Protein AF-A0A8W8M0M3-F1 (afdb_monomer)

Structure (mmCIF, N/CA/C/O backbone):
data_AF-A0A8W8M0M3-F1
#
_entry.id   AF-A0A8W8M0M3-F1
#
loop_
_atom_site.group_PDB
_atom_site.id
_atom_site.type_symbol
_atom_site.label_atom_id
_atom_site.label_alt_id
_atom_site.label_comp_id
_atom_site.label_asym_id
_atom_site.label_entity_id
_atom_site.label_seq_id
_atom_site.pdbx_PDB_ins_code
_atom_site.Cartn_x
_atom_site.Cartn_y
_atom_site.Cartn_z
_atom_site.occupancy
_atom_site.B_iso_or_equiv
_atom_site.auth_seq_id
_atom_site.auth_comp_id
_atom_site.auth_asym_id
_atom_site.auth_atom_id
_atom_site.pdbx_PDB_model_num
ATOM 1 N N . MET A 1 1 ? 47.410 50.473 32.257 1.00 44.97 1 MET A N 1
ATOM 2 C CA . MET A 1 1 ? 46.243 50.368 33.161 1.00 44.97 1 MET A CA 1
ATOM 3 C C . MET A 1 1 ? 45.380 51.616 33.035 1.00 44.97 1 MET A C 1
ATOM 5 O O . MET A 1 1 ? 45.803 52.674 33.479 1.00 44.97 1 MET A O 1
ATOM 9 N N . LYS A 1 2 ? 44.201 51.504 32.415 1.00 29.38 2 LYS A N 1
ATOM 10 C CA . LYS A 1 2 ? 43.019 52.349 32.666 1.00 29.38 2 LYS A CA 1
ATOM 11 C C . LYS A 1 2 ? 41.802 51.729 31.950 1.00 29.38 2 LYS A C 1
ATOM 13 O O . LYS A 1 2 ? 41.971 51.298 30.811 1.00 29.38 2 LYS A O 1
ATOM 18 N N . PRO A 1 3 ? 40.629 51.624 32.601 1.00 41.81 3 PRO A N 1
ATOM 19 C CA . PRO A 1 3 ? 39.455 50.942 32.058 1.00 41.81 3 PRO A CA 1
ATOM 20 C C . PRO A 1 3 ? 38.334 51.897 31.594 1.00 41.81 3 PRO A C 1
ATOM 22 O O . PRO A 1 3 ? 38.357 53.090 31.886 1.00 41.81 3 PRO A O 1
ATOM 25 N N . ARG A 1 4 ? 37.305 51.268 30.996 1.00 35.00 4 ARG A N 1
ATOM 26 C CA . ARG A 1 4 ? 35.917 51.701 30.709 1.00 35.00 4 ARG A CA 1
ATOM 27 C C . ARG A 1 4 ? 35.672 52.667 29.545 1.00 35.00 4 ARG A C 1
ATOM 29 O O . ARG A 1 4 ? 35.970 53.850 29.627 1.00 35.00 4 ARG A O 1
ATOM 36 N N . THR A 1 5 ? 34.847 52.210 28.599 1.00 30.08 5 THR A N 1
ATOM 37 C CA . THR A 1 5 ? 33.483 52.757 28.445 1.00 30.08 5 THR A CA 1
ATOM 38 C C . THR A 1 5 ? 32.586 51.796 27.663 1.00 30.08 5 THR A C 1
ATOM 40 O O . THR A 1 5 ? 32.867 51.439 26.525 1.00 30.08 5 THR A O 1
ATOM 43 N N . THR A 1 6 ? 31.485 51.389 28.289 1.00 38.62 6 THR A N 1
ATOM 44 C CA . THR A 1 6 ? 30.328 50.771 27.637 1.00 38.62 6 THR A CA 1
ATOM 45 C C . THR A 1 6 ? 29.451 51.899 27.091 1.00 38.62 6 THR A C 1
ATOM 47 O O . THR A 1 6 ? 29.144 52.837 27.828 1.00 38.62 6 THR A O 1
ATOM 50 N N . ARG A 1 7 ? 29.004 51.810 25.836 1.00 31.06 7 ARG A N 1
ATOM 51 C CA . ARG A 1 7 ? 27.829 52.544 25.346 1.00 31.06 7 ARG A CA 1
ATOM 52 C C . ARG A 1 7 ? 26.893 51.559 24.659 1.00 31.06 7 ARG A C 1
ATOM 54 O O . ARG A 1 7 ? 27.251 50.952 23.658 1.00 31.06 7 ARG A O 1
ATOM 61 N N . ALA A 1 8 ? 25.709 51.412 25.237 1.00 37.78 8 ALA A N 1
ATOM 62 C CA . ALA A 1 8 ? 24.544 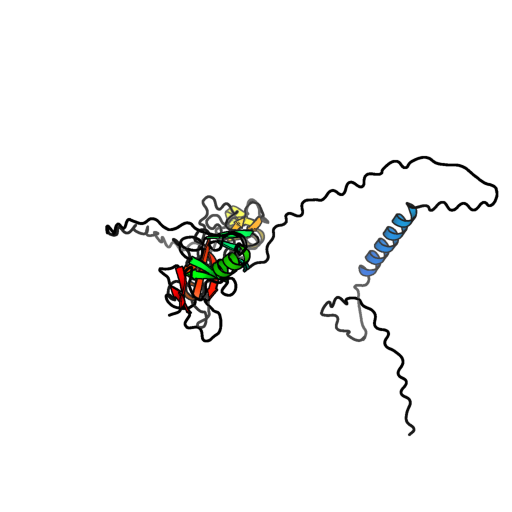50.828 24.597 1.00 37.78 8 ALA A CA 1
ATOM 63 C C . ALA A 1 8 ? 23.857 51.907 23.753 1.00 37.78 8 ALA A C 1
ATOM 65 O O . ALA A 1 8 ? 23.692 53.017 24.255 1.00 37.78 8 ALA A O 1
ATOM 66 N N . VAL A 1 9 ? 23.411 51.583 22.535 1.00 28.78 9 VAL A N 1
ATOM 67 C CA . VAL A 1 9 ? 22.316 52.304 21.866 1.00 28.78 9 VAL A CA 1
ATOM 68 C C . VAL A 1 9 ? 21.488 51.329 21.017 1.00 28.78 9 VAL A C 1
ATOM 70 O O . VAL A 1 9 ? 21.967 50.781 20.034 1.00 28.78 9 VAL A O 1
ATOM 73 N N . SER A 1 10 ? 20.241 51.167 21.463 1.00 26.53 10 SER A N 1
ATOM 74 C CA . SER A 1 10 ? 18.981 50.954 20.735 1.00 26.53 10 SER A CA 1
ATOM 75 C C . SER A 1 10 ? 18.860 49.849 19.673 1.00 26.53 10 SER A C 1
ATOM 77 O O . SER A 1 10 ? 19.257 49.997 18.520 1.00 26.53 10 SER A O 1
ATOM 79 N N . LEU A 1 11 ? 18.146 48.786 20.053 1.00 26.98 11 LEU A N 1
ATOM 80 C CA . LEU A 1 11 ? 17.435 47.887 19.144 1.00 26.98 11 LEU A CA 1
ATOM 81 C C . LEU A 1 11 ? 16.113 48.544 18.716 1.00 26.98 11 LEU A C 1
ATOM 83 O O . LEU A 1 11 ? 15.173 48.607 19.506 1.00 26.98 11 LEU A O 1
ATOM 87 N N . CYS A 1 12 ? 16.014 48.967 17.453 1.00 25.64 12 CYS A N 1
ATOM 88 C CA . CYS A 1 12 ? 14.721 49.104 16.785 1.00 25.64 12 CYS A CA 1
ATOM 89 C C . CYS A 1 12 ? 14.316 47.733 16.238 1.00 25.64 12 CYS A C 1
ATOM 91 O O . CYS A 1 12 ? 14.937 47.189 15.329 1.00 25.64 12 CYS A O 1
ATOM 93 N N . LYS A 1 13 ? 13.268 47.178 16.837 1.00 31.73 13 LYS A N 1
ATOM 94 C CA . LYS A 1 13 ? 12.552 45.981 16.407 1.00 31.73 13 LYS A CA 1
ATOM 95 C C . LYS A 1 13 ? 11.601 46.390 15.284 1.00 31.73 13 LYS A C 1
ATOM 97 O O . LYS A 1 13 ? 10.794 47.268 15.547 1.00 31.73 13 LYS A O 1
ATOM 102 N N . HIS A 1 14 ? 11.690 45.788 14.099 1.00 28.30 14 HIS A N 1
ATOM 103 C CA . HIS A 1 14 ? 10.584 45.631 13.143 1.00 28.30 14 HIS A CA 1
ATOM 104 C C . HIS A 1 14 ? 10.824 44.356 12.324 1.00 28.30 14 HIS A C 1
ATOM 106 O O . HIS A 1 14 ? 11.964 44.017 12.007 1.00 28.30 14 HIS A O 1
ATOM 112 N N . ASP A 1 15 ? 9.729 43.639 12.092 1.00 37.53 15 ASP A N 1
ATOM 113 C CA . ASP A 1 15 ? 9.600 42.342 11.437 1.00 37.53 15 ASP A CA 1
ATOM 114 C C . ASP A 1 15 ? 10.394 42.185 10.134 1.00 37.53 15 ASP A C 1
ATOM 116 O O . ASP A 1 15 ? 10.497 43.119 9.348 1.00 37.53 15 ASP A O 1
ATOM 120 N N . HIS A 1 16 ? 10.933 40.980 9.914 1.00 34.47 16 HIS A N 1
ATOM 121 C CA . HIS A 1 16 ? 10.697 40.128 8.736 1.00 34.47 16 HIS A CA 1
ATOM 122 C C . HIS A 1 16 ? 11.774 39.025 8.639 1.00 34.47 16 HIS A C 1
ATOM 124 O O . HIS A 1 16 ? 12.960 39.271 8.445 1.00 34.47 16 HIS A O 1
ATOM 130 N N . THR A 1 17 ? 11.306 37.790 8.811 1.00 33.19 17 THR A N 1
ATOM 131 C CA . THR A 1 17 ? 11.758 36.511 8.238 1.00 33.19 17 THR A CA 1
ATOM 132 C C . THR A 1 17 ? 13.167 36.452 7.617 1.00 33.19 17 THR A C 1
ATOM 134 O O . THR A 1 17 ? 13.378 36.846 6.473 1.00 33.19 17 THR A O 1
ATOM 137 N N . VAL A 1 18 ? 14.114 35.825 8.327 1.00 29.91 18 VAL A N 1
ATOM 138 C CA . VAL A 1 18 ? 15.403 35.368 7.775 1.00 29.91 18 VAL A CA 1
ATOM 139 C C . VAL A 1 18 ? 15.274 33.900 7.360 1.00 29.91 18 VAL A C 1
ATOM 141 O O . VAL A 1 18 ? 15.047 33.032 8.200 1.00 29.91 18 VAL A O 1
ATOM 144 N N . PHE A 1 19 ? 15.445 33.616 6.067 1.00 26.08 19 PHE A N 1
ATOM 145 C CA . PHE A 1 19 ? 15.679 32.260 5.566 1.00 26.08 19 PHE A CA 1
ATOM 146 C C . PHE A 1 19 ? 17.112 31.829 5.911 1.00 26.08 19 PHE A C 1
ATOM 148 O O . PHE A 1 19 ? 18.081 32.433 5.453 1.00 26.08 19 PHE A O 1
ATOM 155 N N . ILE A 1 20 ? 17.241 30.777 6.719 1.00 29.84 20 ILE A N 1
ATOM 156 C CA . ILE A 1 20 ? 18.511 30.121 7.045 1.00 29.84 20 ILE A CA 1
ATOM 157 C C . ILE A 1 20 ? 18.784 29.053 5.977 1.00 29.84 20 ILE A C 1
ATOM 159 O O . ILE A 1 20 ? 18.041 28.080 5.876 1.00 29.84 20 ILE A O 1
ATOM 163 N N . LEU A 1 21 ? 19.867 29.205 5.210 1.00 29.80 21 LEU A N 1
ATOM 164 C CA . LEU A 1 21 ? 20.495 28.102 4.475 1.00 29.80 21 LEU A CA 1
ATOM 165 C C . LEU A 1 21 ? 21.687 27.583 5.300 1.00 29.80 21 LEU A C 1
ATOM 167 O O . LEU A 1 21 ? 22.522 28.392 5.715 1.00 29.80 21 LEU A O 1
ATOM 171 N N . PRO A 1 22 ? 21.799 26.268 5.563 1.00 32.12 22 PRO A N 1
ATOM 172 C CA . PRO A 1 22 ? 22.920 25.719 6.310 1.00 32.12 22 PRO A CA 1
ATOM 173 C C . PRO A 1 22 ? 24.145 25.534 5.401 1.00 32.12 22 PRO A C 1
ATOM 175 O O . PRO A 1 22 ? 24.027 25.087 4.263 1.00 32.12 22 PRO A O 1
ATOM 178 N N . ASN A 1 23 ? 25.324 25.801 5.970 1.00 33.91 23 ASN A N 1
ATOM 179 C CA . ASN A 1 23 ? 26.674 25.526 5.451 1.00 33.91 23 ASN A CA 1
ATOM 180 C C . ASN A 1 23 ? 27.317 26.565 4.513 1.00 33.91 23 ASN A C 1
ATOM 182 O O . ASN A 1 23 ? 27.645 26.274 3.367 1.00 33.91 23 ASN A O 1
ATOM 186 N N . CYS A 1 24 ? 27.707 27.714 5.071 1.00 26.62 24 CYS A N 1
ATOM 187 C CA . CYS A 1 24 ? 28.919 28.411 4.627 1.00 26.62 24 CYS A CA 1
ATOM 188 C C . CYS A 1 24 ? 29.858 28.619 5.820 1.00 26.62 24 CYS A C 1
ATOM 190 O O . CYS A 1 24 ? 29.712 29.555 6.603 1.00 26.62 24 CYS A O 1
ATOM 192 N N . ARG A 1 25 ? 30.832 27.716 5.968 1.00 29.94 25 ARG A N 1
ATOM 193 C CA . ARG A 1 25 ? 31.954 27.880 6.895 1.00 29.94 25 ARG A CA 1
ATOM 194 C C . ARG A 1 25 ? 32.969 28.816 6.234 1.00 29.94 25 ARG A C 1
ATOM 196 O O . ARG A 1 25 ? 33.498 28.499 5.174 1.00 29.94 25 ARG A O 1
ATOM 203 N N . LEU A 1 26 ? 33.220 29.965 6.855 1.00 30.58 26 LEU A N 1
ATOM 204 C CA . LEU A 1 26 ? 34.307 30.873 6.492 1.00 30.58 26 LEU A CA 1
ATOM 205 C C . LEU A 1 26 ? 35.648 30.170 6.748 1.00 30.58 26 LEU A C 1
ATOM 207 O O . LEU A 1 26 ? 35.988 29.905 7.901 1.00 30.58 26 LEU A O 1
ATOM 211 N N . LEU A 1 27 ? 36.408 29.877 5.691 1.00 28.48 27 LEU A N 1
ATOM 212 C CA . LEU A 1 27 ? 37.820 29.519 5.804 1.00 28.48 27 LEU A CA 1
ATOM 213 C C . LEU A 1 27 ? 38.692 30.676 5.322 1.00 28.48 27 LEU A C 1
ATOM 215 O O . LEU A 1 27 ? 38.457 31.298 4.288 1.00 28.48 27 LEU A O 1
ATOM 219 N N . ARG A 1 28 ? 39.665 30.976 6.179 1.00 27.84 28 ARG A N 1
ATOM 220 C CA . ARG A 1 28 ? 40.625 32.071 6.123 1.00 27.84 28 ARG A CA 1
ATOM 221 C C . ARG A 1 28 ? 41.692 31.784 5.059 1.00 27.84 28 ARG A C 1
ATOM 223 O O . ARG A 1 28 ? 42.077 30.642 4.850 1.00 27.84 28 ARG A O 1
ATOM 230 N N . SER A 1 29 ? 42.149 32.864 4.437 1.00 29.98 29 SER A N 1
ATOM 231 C CA . SER A 1 29 ? 43.216 32.980 3.438 1.00 29.98 29 SER A CA 1
ATOM 232 C C . SER A 1 29 ? 44.543 32.312 3.830 1.00 29.98 29 SER A C 1
ATOM 234 O O . SER A 1 29 ? 45.089 32.673 4.869 1.00 29.98 29 SER A O 1
ATOM 236 N N . ASP A 1 30 ? 45.118 31.492 2.940 1.00 29.22 30 ASP A N 1
ATOM 237 C CA . ASP A 1 30 ? 46.566 31.483 2.666 1.00 29.22 30 ASP A CA 1
ATOM 238 C C . ASP A 1 30 ? 46.878 30.964 1.240 1.00 29.22 30 ASP A C 1
ATOM 240 O O . ASP A 1 30 ? 46.085 30.247 0.630 1.00 29.22 30 ASP A O 1
ATOM 244 N N . GLN A 1 31 ? 47.992 31.420 0.671 1.00 35.34 31 GLN A N 1
ATOM 245 C CA . GLN A 1 31 ? 48.335 31.413 -0.755 1.00 35.34 31 GLN A CA 1
ATOM 246 C C . GLN A 1 31 ? 48.848 30.072 -1.328 1.00 35.34 31 GLN A C 1
ATOM 248 O O . GLN A 1 31 ? 49.755 29.479 -0.755 1.00 35.34 31 GLN A O 1
ATOM 253 N N . ARG A 1 32 ? 48.424 29.711 -2.560 1.00 30.81 32 ARG A N 1
ATOM 254 C CA . ARG A 1 32 ? 49.242 29.555 -3.805 1.00 30.81 32 ARG A CA 1
ATOM 255 C C . ARG A 1 32 ? 48.574 28.651 -4.872 1.00 30.81 32 ARG A C 1
ATOM 257 O O . ARG A 1 32 ? 48.116 27.555 -4.587 1.00 30.81 32 ARG A O 1
ATOM 264 N N . THR A 1 33 ? 48.637 29.146 -6.119 1.00 32.75 33 THR A N 1
ATOM 265 C CA . THR A 1 33 ? 48.704 28.455 -7.438 1.00 32.75 33 THR A CA 1
ATOM 266 C C . THR A 1 33 ? 47.484 27.739 -8.085 1.00 32.75 33 THR A C 1
ATOM 268 O O . THR A 1 33 ? 47.275 26.549 -7.899 1.00 32.75 33 THR A O 1
ATOM 271 N N . THR A 1 34 ? 46.864 28.451 -9.058 1.00 35.28 34 THR A N 1
ATOM 272 C CA . THR A 1 34 ? 46.241 28.010 -10.358 1.00 35.28 34 THR A CA 1
ATOM 273 C C . THR A 1 34 ? 44.854 27.300 -10.378 1.00 35.28 34 THR A C 1
ATOM 275 O O . THR A 1 34 ? 44.405 26.818 -9.349 1.00 35.28 34 THR A O 1
ATOM 278 N N . PRO A 1 35 ? 44.102 27.264 -11.513 1.00 43.69 35 PRO A N 1
ATOM 279 C CA . PRO A 1 35 ? 43.363 28.385 -12.112 1.00 43.69 35 PRO A CA 1
ATOM 280 C C . PRO A 1 35 ? 41.866 28.047 -12.366 1.00 43.69 35 PRO A C 1
ATOM 282 O O . PRO A 1 35 ? 41.543 27.301 -13.282 1.00 43.69 35 PRO A O 1
ATOM 285 N N . ILE A 1 36 ? 40.916 28.641 -11.626 1.00 41.00 36 ILE A N 1
ATOM 286 C CA . ILE A 1 36 ? 39.457 28.505 -11.905 1.00 41.00 36 ILE A CA 1
ATOM 287 C C . ILE A 1 36 ? 38.761 29.883 -11.845 1.00 41.00 36 ILE A C 1
ATOM 289 O O . ILE A 1 36 ? 37.699 30.077 -11.264 1.00 41.00 36 ILE A O 1
ATOM 293 N N . GLY A 1 37 ? 39.396 30.898 -12.440 1.00 42.41 37 GLY A N 1
ATOM 294 C CA . GLY A 1 37 ? 38.910 32.289 -12.449 1.00 42.41 37 GLY A CA 1
ATOM 295 C C . GLY A 1 37 ? 38.058 32.690 -13.663 1.00 42.41 37 GLY A C 1
ATOM 296 O O . GLY A 1 37 ? 37.688 33.859 -13.775 1.00 42.41 37 GLY A O 1
ATOM 297 N N . GLY A 1 38 ? 37.772 31.765 -14.587 1.00 46.94 38 GLY A N 1
ATOM 298 C CA . GLY A 1 38 ? 37.182 32.087 -15.895 1.00 46.94 38 GLY A CA 1
ATOM 299 C C . GLY A 1 38 ? 35.650 32.079 -15.969 1.00 46.94 38 GLY A C 1
ATOM 300 O O . GLY A 1 38 ? 35.078 32.848 -16.732 1.00 46.94 38 GLY A O 1
ATOM 301 N N . ILE A 1 39 ? 34.960 31.256 -15.174 1.00 46.09 39 ILE A N 1
ATOM 302 C CA . ILE A 1 39 ? 33.520 30.995 -15.389 1.00 46.09 39 ILE A CA 1
ATOM 303 C C . ILE A 1 39 ? 32.628 31.952 -14.574 1.00 46.09 39 ILE A C 1
ATOM 305 O O . ILE A 1 39 ? 31.553 32.348 -15.021 1.00 46.09 39 ILE A O 1
ATOM 309 N N . CYS A 1 40 ? 33.108 32.438 -13.425 1.00 41.03 40 CYS A N 1
ATOM 310 C CA . CYS A 1 40 ? 32.321 33.309 -12.542 1.00 41.03 40 CYS A CA 1
ATOM 311 C C . CYS A 1 40 ? 32.207 34.767 -13.053 1.00 41.03 40 CYS A C 1
ATOM 313 O O . CYS A 1 40 ? 31.247 35.470 -12.745 1.00 41.03 40 CYS A O 1
ATOM 315 N N . ARG A 1 41 ? 33.137 35.232 -13.906 1.00 46.69 41 ARG A N 1
ATOM 316 C CA . ARG A 1 41 ? 33.076 36.587 -14.500 1.00 46.69 41 ARG A CA 1
ATOM 317 C C . ARG A 1 41 ? 32.133 36.689 -15.703 1.00 46.69 41 ARG A C 1
ATOM 319 O O . ARG A 1 41 ? 31.653 37.785 -15.994 1.00 46.69 41 ARG A O 1
ATOM 326 N N . THR A 1 42 ? 31.840 35.578 -16.375 1.00 47.91 42 THR A N 1
ATOM 327 C CA . THR A 1 42 ? 30.967 35.555 -17.561 1.00 47.91 42 THR A CA 1
ATOM 328 C C . THR A 1 42 ? 29.487 35.595 -17.169 1.00 47.91 42 THR A C 1
ATOM 330 O O . THR A 1 42 ? 28.717 36.327 -17.785 1.00 47.91 42 THR A O 1
ATOM 333 N N . LEU A 1 43 ? 29.104 34.927 -16.074 1.00 44.56 43 LEU A N 1
ATOM 334 C CA . LEU A 1 43 ? 27.722 34.908 -15.565 1.00 44.56 43 LEU A CA 1
ATOM 335 C C . LEU A 1 43 ? 27.264 36.245 -14.945 1.00 44.56 43 LEU A C 1
ATOM 337 O O . LEU A 1 43 ? 26.089 36.588 -15.012 1.00 44.56 43 LEU A O 1
ATOM 341 N N . ILE A 1 44 ? 28.185 37.053 -14.407 1.00 48.97 44 ILE A N 1
ATOM 342 C CA . ILE A 1 44 ? 27.862 38.390 -13.865 1.00 48.97 44 ILE A CA 1
ATOM 343 C C . ILE A 1 44 ? 27.666 39.427 -14.991 1.00 48.97 44 ILE A C 1
ATOM 345 O O . ILE A 1 44 ? 26.908 40.387 -14.837 1.00 48.97 44 ILE A O 1
ATOM 349 N N . ARG A 1 45 ? 28.314 39.242 -16.151 1.00 46.69 45 ARG A N 1
ATOM 350 C CA . ARG A 1 45 ? 28.189 40.163 -17.296 1.00 46.69 45 ARG A CA 1
ATOM 351 C C . ARG A 1 45 ? 26.862 40.001 -18.044 1.00 46.69 45 ARG A C 1
ATOM 353 O O . ARG A 1 45 ? 26.283 41.012 -18.435 1.00 46.69 45 ARG A O 1
ATOM 360 N N . THR A 1 46 ? 26.342 38.781 -18.166 1.00 48.69 46 THR A N 1
ATOM 361 C CA . THR A 1 46 ? 25.053 38.515 -18.831 1.00 48.69 46 THR A CA 1
ATOM 362 C C . THR A 1 46 ? 23.859 39.022 -18.016 1.00 48.69 46 THR A C 1
ATOM 364 O O . THR A 1 46 ? 22.922 39.580 -18.585 1.00 48.69 46 THR A O 1
ATOM 367 N N . PHE A 1 47 ? 23.927 38.963 -16.681 1.00 46.62 47 PHE A N 1
ATOM 368 C CA . PHE A 1 47 ? 22.878 39.500 -15.802 1.00 46.62 47 PHE A CA 1
ATOM 369 C C . PHE A 1 47 ? 22.776 41.036 -15.848 1.00 46.62 47 PHE A C 1
ATOM 371 O O . PHE A 1 47 ? 21.682 41.598 -15.801 1.00 46.62 47 PHE A O 1
ATOM 378 N N . ARG A 1 48 ? 23.907 41.741 -16.008 1.00 47.47 48 ARG A N 1
ATOM 379 C CA . ARG A 1 48 ? 23.932 43.213 -16.086 1.00 47.47 48 ARG A CA 1
ATOM 380 C C . ARG A 1 48 ? 23.436 43.749 -17.437 1.00 47.47 48 ARG A C 1
ATOM 382 O O . ARG A 1 48 ? 22.878 44.842 -17.479 1.00 47.47 48 ARG A O 1
ATOM 389 N N . GLN A 1 49 ? 23.598 42.987 -18.522 1.00 50.16 49 GLN A N 1
ATOM 390 C CA . GLN A 1 49 ? 23.066 43.342 -19.846 1.00 50.16 49 GLN A CA 1
ATOM 391 C C . GLN A 1 49 ? 21.556 43.086 -19.971 1.00 50.16 49 GLN A C 1
ATOM 393 O O . GLN A 1 49 ? 20.871 43.879 -20.615 1.00 50.16 49 GLN A O 1
ATOM 398 N N . LEU A 1 50 ? 21.015 42.063 -19.300 1.00 45.75 50 LEU A N 1
ATOM 399 C CA . LEU A 1 50 ? 19.577 41.770 -19.333 1.00 45.75 50 LEU A CA 1
ATOM 400 C C . LEU A 1 50 ? 18.746 42.811 -18.552 1.00 45.75 50 LEU A C 1
ATOM 402 O O . LEU A 1 50 ? 17.702 43.248 -19.033 1.00 45.75 50 LEU A O 1
ATOM 406 N N . CYS A 1 51 ? 19.253 43.314 -17.417 1.00 41.12 51 CYS A N 1
ATOM 407 C CA . CYS A 1 51 ? 18.603 44.404 -16.670 1.00 41.12 51 CYS A CA 1
ATOM 408 C C . CYS A 1 51 ? 18.602 45.759 -17.408 1.00 41.12 51 CYS A C 1
ATOM 410 O O . CYS A 1 51 ? 17.728 46.585 -17.153 1.00 41.12 51 CYS A O 1
ATOM 412 N N . LEU A 1 52 ? 19.546 46.003 -18.328 1.00 45.28 52 LEU A N 1
ATOM 413 C CA . LEU A 1 52 ? 19.616 47.247 -19.114 1.00 45.28 52 LEU A CA 1
ATOM 414 C C . LEU A 1 52 ? 18.730 47.239 -20.372 1.00 45.28 52 LEU A C 1
ATOM 416 O O . LEU A 1 52 ? 18.467 48.303 -20.931 1.00 45.28 52 LEU A O 1
ATOM 420 N N . LEU A 1 53 ? 18.249 46.071 -20.816 1.00 45.66 53 LEU A N 1
ATOM 421 C CA . LEU A 1 53 ? 17.260 45.983 -21.897 1.00 45.66 53 LEU A CA 1
ATOM 422 C C . LEU A 1 53 ? 15.832 46.227 -21.387 1.00 45.66 53 LEU A C 1
ATOM 424 O O . LEU A 1 53 ? 15.035 46.854 -22.081 1.00 45.66 53 LEU A O 1
ATOM 428 N N . ILE A 1 54 ? 15.522 45.790 -20.163 1.00 46.38 54 ILE A N 1
ATOM 429 C CA . ILE A 1 54 ? 14.173 45.901 -19.587 1.00 46.38 54 ILE A CA 1
ATOM 430 C C . ILE A 1 54 ? 13.831 47.360 -19.229 1.00 46.38 54 ILE A C 1
ATOM 432 O O . ILE A 1 54 ? 12.684 47.775 -19.368 1.00 46.38 54 ILE A O 1
ATOM 436 N N . THR A 1 55 ? 14.818 48.195 -18.888 1.00 43.22 55 THR A N 1
ATOM 437 C CA . THR A 1 55 ? 14.606 49.630 -18.610 1.00 43.22 55 THR A CA 1
ATOM 438 C C . THR A 1 55 ? 14.489 50.513 -19.860 1.00 43.22 55 THR A C 1
ATOM 440 O O . THR A 1 55 ? 14.208 51.702 -19.734 1.00 43.22 55 THR A O 1
ATOM 443 N N . ARG A 1 56 ? 14.649 49.964 -21.076 1.00 46.53 56 ARG A N 1
ATOM 444 C CA . ARG A 1 56 ? 14.475 50.709 -22.342 1.00 46.53 56 ARG A CA 1
ATOM 445 C C . ARG A 1 56 ? 13.073 50.612 -22.959 1.00 46.53 56 ARG A C 1
ATOM 447 O O . ARG A 1 56 ? 12.828 51.295 -23.950 1.00 46.53 56 ARG A O 1
ATOM 454 N N . ILE A 1 57 ? 12.160 49.814 -22.396 1.00 47.19 57 ILE A N 1
ATOM 455 C CA . ILE A 1 57 ? 10.807 49.608 -22.960 1.00 47.19 57 ILE A CA 1
ATOM 456 C C . ILE A 1 57 ? 9.736 50.459 -22.248 1.00 47.19 57 ILE A C 1
ATOM 458 O O . ILE A 1 57 ? 8.659 50.679 -22.792 1.00 47.19 57 ILE A O 1
ATOM 462 N N . THR A 1 58 ? 10.041 51.058 -21.096 1.00 44.22 58 THR A N 1
ATOM 463 C CA . THR A 1 58 ? 9.130 51.981 -20.400 1.00 44.22 58 THR A CA 1
ATOM 464 C C . THR A 1 58 ? 9.700 53.398 -20.396 1.00 44.22 58 THR A C 1
ATOM 466 O O . THR A 1 58 ? 10.523 53.741 -19.549 1.00 44.22 58 THR A O 1
ATOM 469 N N . LYS A 1 59 ? 9.271 54.235 -21.349 1.00 38.31 59 LYS A N 1
ATOM 470 C CA . LYS A 1 59 ? 9.457 55.695 -21.284 1.00 38.31 59 LYS A CA 1
ATOM 471 C C . LYS A 1 59 ? 8.392 56.296 -20.352 1.00 38.31 59 LYS A C 1
ATOM 473 O O . LYS A 1 59 ? 7.214 56.150 -20.668 1.00 38.31 59 LYS A O 1
ATOM 478 N N . PRO A 1 60 ? 8.748 57.014 -19.274 1.00 37.06 60 PRO A N 1
ATOM 479 C CA . PRO A 1 60 ? 7.839 57.968 -18.657 1.00 37.06 60 PRO A CA 1
ATOM 480 C C . PRO A 1 60 ? 7.906 59.288 -19.439 1.00 37.06 60 PRO A C 1
ATOM 482 O O . PRO A 1 60 ? 8.965 59.902 -19.561 1.00 37.06 60 PRO A O 1
ATOM 485 N N . ILE A 1 61 ? 6.777 59.706 -20.009 1.00 36.38 61 ILE A N 1
ATOM 486 C CA . ILE A 1 61 ? 6.592 61.056 -20.547 1.00 36.38 61 ILE A CA 1
ATOM 487 C C . ILE A 1 61 ? 6.321 61.963 -19.341 1.00 36.38 61 ILE A C 1
ATOM 489 O O . ILE A 1 61 ? 5.299 61.808 -18.680 1.00 36.38 61 ILE A O 1
ATOM 493 N N . ILE A 1 62 ? 7.245 62.876 -19.041 1.00 36.38 62 ILE A N 1
ATOM 494 C CA . ILE A 1 62 ? 7.022 64.008 -18.135 1.00 36.38 62 ILE A CA 1
ATOM 495 C C . ILE A 1 62 ? 7.037 65.257 -19.015 1.00 36.38 62 ILE A C 1
ATOM 497 O O . ILE A 1 62 ? 8.046 65.541 -19.659 1.00 36.38 62 ILE A O 1
ATOM 501 N N . THR A 1 63 ? 5.923 65.982 -19.064 1.00 33.84 63 THR A N 1
ATOM 502 C CA . THR A 1 63 ? 5.840 67.324 -19.653 1.00 33.84 63 THR A CA 1
ATOM 503 C C . THR A 1 63 ? 5.359 68.293 -18.582 1.00 33.84 63 THR A C 1
ATOM 505 O O . THR A 1 63 ? 4.221 68.188 -18.131 1.0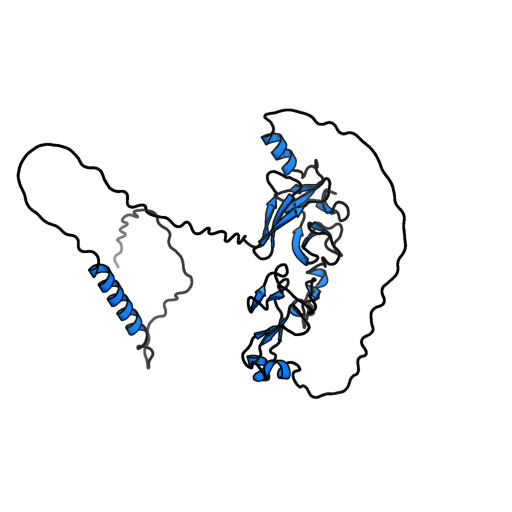0 33.84 63 THR A O 1
ATOM 508 N N . ASP A 1 64 ? 6.231 69.225 -18.201 1.00 34.66 64 ASP A N 1
ATOM 509 C CA . ASP A 1 64 ? 5.908 70.435 -17.442 1.00 34.66 64 ASP A CA 1
ATOM 510 C C . ASP A 1 64 ? 5.348 71.496 -18.399 1.00 34.66 64 ASP A C 1
ATOM 512 O O . ASP A 1 64 ? 6.027 71.874 -19.351 1.00 34.66 64 ASP A O 1
ATOM 516 N N . THR A 1 65 ? 4.145 72.011 -18.139 1.00 35.12 65 THR A N 1
ATOM 517 C CA . THR A 1 65 ? 3.735 73.375 -18.527 1.00 35.12 65 THR A CA 1
ATOM 518 C C . THR A 1 65 ? 2.661 73.880 -17.564 1.00 35.12 65 THR A C 1
ATOM 520 O O . THR A 1 65 ? 1.772 73.140 -17.149 1.00 35.12 65 THR A O 1
ATOM 523 N N . ALA A 1 66 ? 2.772 75.152 -17.185 1.00 35.09 66 ALA A N 1
ATOM 524 C CA . ALA A 1 66 ? 1.904 75.830 -16.233 1.00 35.09 66 ALA A CA 1
ATOM 525 C C . ALA A 1 66 ? 0.886 76.762 -16.934 1.00 35.09 66 ALA A C 1
ATOM 527 O O . ALA A 1 66 ? 1.222 77.367 -17.948 1.00 35.09 66 ALA A O 1
ATOM 528 N N . ILE A 1 67 ? -0.271 76.955 -16.265 1.00 34.03 67 ILE A N 1
ATOM 529 C CA . ILE A 1 67 ? -1.296 78.032 -16.394 1.00 34.03 67 ILE A CA 1
ATOM 530 C C . ILE A 1 67 ? -2.213 77.900 -17.648 1.00 34.03 67 ILE A C 1
ATOM 532 O O . ILE A 1 67 ? -1.709 77.817 -18.754 1.00 34.03 67 ILE A O 1
ATOM 536 N N . HIS A 1 68 ? -3.562 77.831 -17.617 1.00 29.69 68 HIS A N 1
ATOM 537 C CA . HIS A 1 68 ? -4.591 78.654 -16.948 1.00 29.69 68 HIS A CA 1
ATOM 538 C C . HIS A 1 68 ? -5.986 77.955 -16.937 1.00 29.69 68 HIS A C 1
ATOM 540 O O . HIS A 1 68 ? -6.325 77.255 -17.881 1.00 29.69 68 HIS A O 1
ATOM 546 N N . SER A 1 69 ? -6.816 78.301 -15.939 1.00 28.92 69 SER A N 1
ATOM 547 C CA . SER A 1 69 ? -8.300 78.406 -15.939 1.00 28.92 69 SER A CA 1
ATOM 548 C C . SER A 1 69 ? -9.242 77.187 -16.063 1.00 28.92 69 SER A C 1
ATOM 550 O O . SER A 1 69 ? -9.333 76.527 -17.084 1.00 28.92 69 SER A O 1
ATOM 552 N N . ARG A 1 70 ? -10.037 77.051 -14.986 1.00 38.75 70 ARG A N 1
ATOM 553 C CA . ARG A 1 70 ? -11.477 76.734 -14.837 1.00 38.75 70 ARG A CA 1
ATOM 554 C C . ARG A 1 70 ? -12.224 75.856 -15.866 1.00 38.75 70 ARG A C 1
ATOM 556 O O . ARG A 1 70 ? -12.393 76.221 -17.019 1.00 38.75 70 ARG A O 1
ATOM 563 N N . ASP A 1 71 ? -12.889 74.869 -15.254 1.00 38.66 71 ASP A N 1
ATOM 564 C CA . ASP A 1 71 ? -14.243 74.345 -15.500 1.00 38.66 71 ASP A CA 1
ATOM 565 C C . ASP A 1 71 ? -14.522 73.323 -16.630 1.00 38.66 71 ASP A C 1
ATOM 567 O O . ASP A 1 71 ? -14.182 73.496 -17.792 1.00 38.66 71 ASP A O 1
ATOM 571 N N . THR A 1 72 ? -15.312 72.309 -16.226 1.00 32.50 72 THR A N 1
ATOM 572 C CA . THR A 1 72 ? -16.170 71.354 -16.979 1.00 32.50 72 THR A CA 1
ATOM 573 C C . THR A 1 72 ? -15.633 69.983 -17.471 1.00 32.50 72 THR A C 1
ATOM 575 O O . THR A 1 72 ? -15.017 69.876 -18.516 1.00 32.50 72 THR A O 1
ATOM 578 N N . LYS A 1 73 ? -15.986 68.925 -16.700 1.00 34.41 73 LYS A N 1
ATOM 579 C CA . LYS A 1 73 ? -16.804 67.705 -17.014 1.00 34.41 73 LYS A CA 1
ATOM 580 C C . LYS A 1 73 ? -16.462 66.751 -18.215 1.00 34.41 73 LYS A C 1
ATOM 582 O O . LYS A 1 73 ? -15.701 67.116 -19.091 1.00 34.41 73 LYS A O 1
ATOM 587 N N . PRO A 1 74 ? -16.955 65.480 -18.218 1.00 54.16 74 PRO A N 1
ATOM 588 C CA . PRO A 1 74 ? -16.123 64.259 -18.180 1.00 54.16 74 PRO A CA 1
ATOM 589 C C . PRO A 1 74 ? -16.216 63.348 -19.429 1.00 54.16 74 PRO A C 1
ATOM 591 O O . PRO A 1 74 ? -17.167 63.462 -20.196 1.00 54.16 74 PRO A O 1
ATOM 594 N N . VAL A 1 75 ? -15.307 62.365 -19.568 1.00 32.59 75 VAL A N 1
ATOM 595 C CA . VAL A 1 75 ? -15.464 61.195 -20.469 1.00 32.59 75 VAL A CA 1
ATOM 596 C C . VAL A 1 75 ? -14.903 59.919 -19.806 1.00 32.59 75 VAL A C 1
ATOM 598 O O . VAL A 1 75 ? -13.866 59.960 -19.148 1.00 32.59 75 VAL A O 1
ATOM 601 N N . GLU A 1 76 ? -15.648 58.818 -19.941 1.00 36.41 76 GLU A N 1
ATOM 602 C CA . GLU A 1 76 ? -15.512 57.494 -19.302 1.00 36.41 76 GLU A CA 1
ATOM 603 C C . GLU A 1 76 ? -14.246 56.683 -19.681 1.00 36.41 76 GLU A C 1
ATOM 605 O O . GLU A 1 76 ? -13.678 56.897 -20.754 1.00 36.41 76 GLU A O 1
ATOM 610 N N . PRO A 1 77 ? -13.816 55.697 -18.855 1.00 41.12 77 PRO A N 1
ATOM 611 C CA . PRO A 1 77 ? -12.672 54.835 -19.149 1.00 41.12 77 PRO A CA 1
ATOM 612 C C . PRO A 1 77 ? -13.064 53.515 -19.844 1.00 41.12 77 PRO A C 1
ATOM 614 O O . PRO A 1 77 ? -13.982 52.811 -19.428 1.00 41.12 77 PRO A O 1
ATOM 617 N N . VAL A 1 78 ? -12.298 53.133 -20.870 1.00 38.16 78 VAL A N 1
ATOM 618 C CA . VAL A 1 78 ? -12.387 51.826 -21.549 1.00 38.16 78 VAL A CA 1
ATOM 619 C C . VAL A 1 78 ? -11.721 50.741 -20.678 1.00 38.16 78 VAL A C 1
ATOM 621 O O . VAL A 1 78 ? -10.621 50.975 -20.167 1.00 38.16 78 VAL A O 1
ATOM 624 N N . PRO A 1 79 ? -12.329 49.551 -20.492 1.00 45.47 79 PRO A N 1
ATOM 625 C CA . PRO A 1 79 ? -11.852 48.560 -19.536 1.00 45.47 79 PRO A CA 1
ATOM 626 C C . PRO A 1 79 ? -10.790 47.654 -20.170 1.00 45.47 79 PRO A C 1
ATOM 628 O O . PRO A 1 79 ? -11.082 46.859 -21.063 1.00 45.47 79 PRO A O 1
ATOM 631 N N . VAL A 1 80 ? -9.550 47.712 -19.681 1.00 44.75 80 VAL A N 1
ATOM 632 C CA . VAL A 1 80 ? -8.559 46.669 -19.979 1.00 44.75 80 VAL A CA 1
ATOM 633 C C . VAL A 1 80 ? -8.797 45.519 -19.008 1.00 44.75 80 VAL A C 1
ATOM 635 O O . VAL A 1 80 ? -8.386 45.538 -17.849 1.00 44.75 80 VAL A O 1
ATOM 638 N N . CYS A 1 81 ? -9.541 44.538 -19.506 1.00 40.28 81 CYS A N 1
ATOM 639 C CA . CYS A 1 81 ? -9.850 43.280 -18.850 1.00 40.28 81 CYS A CA 1
ATOM 640 C C . CYS A 1 81 ? -8.545 42.498 -18.613 1.00 40.28 81 CYS A C 1
ATOM 642 O O . CYS A 1 81 ? -7.971 41.920 -19.536 1.00 40.28 81 CYS A O 1
ATOM 644 N N . VAL A 1 82 ? -8.053 42.504 -17.371 1.00 49.12 82 VAL A N 1
ATOM 645 C CA . VAL A 1 82 ? -6.967 41.626 -16.924 1.00 49.12 82 VAL A CA 1
ATOM 646 C C . VAL A 1 82 ? -7.540 40.215 -16.829 1.00 49.12 82 VAL A C 1
ATOM 648 O O . VAL A 1 82 ? -8.156 39.835 -15.835 1.00 49.12 82 VAL A O 1
ATOM 651 N N . LEU A 1 83 ? -7.375 39.443 -17.901 1.00 44.81 83 LEU A N 1
ATOM 652 C CA . LEU A 1 83 ? -7.715 38.027 -17.936 1.00 44.81 83 LEU A CA 1
ATOM 653 C C . LEU A 1 83 ? -6.679 37.256 -17.100 1.00 44.81 83 LEU A C 1
ATOM 655 O O . LEU A 1 83 ? -5.667 36.778 -17.611 1.00 44.81 83 LEU A O 1
ATOM 659 N N . CYS A 1 84 ? -6.918 37.156 -15.793 1.00 42.12 84 CYS A N 1
ATOM 660 C CA . CYS A 1 84 ? -6.245 36.186 -14.938 1.00 42.12 84 CYS A CA 1
ATOM 661 C C . CYS A 1 84 ? -6.676 34.783 -15.381 1.00 42.12 84 CYS A C 1
ATOM 663 O O . CYS A 1 84 ? -7.715 34.280 -14.956 1.00 42.12 84 CYS A O 1
ATOM 665 N N . LEU A 1 85 ? -5.879 34.146 -16.240 1.00 48.38 85 LEU A N 1
ATOM 666 C CA . LEU A 1 85 ? -5.950 32.706 -16.452 1.00 48.38 85 LEU A CA 1
ATOM 667 C C . LEU A 1 85 ? -5.549 32.027 -15.139 1.00 48.38 85 LEU A C 1
ATOM 669 O O . LEU A 1 85 ? -4.374 31.770 -14.879 1.00 48.38 85 LEU A O 1
ATOM 673 N N . ALA A 1 86 ? -6.541 31.767 -14.290 1.00 49.81 86 ALA A N 1
ATOM 674 C CA . ALA A 1 86 ? -6.428 30.793 -13.225 1.00 49.81 86 ALA A CA 1
ATOM 675 C C . ALA A 1 86 ? -6.211 29.434 -13.894 1.00 49.81 86 ALA A C 1
ATOM 677 O O . ALA A 1 86 ? -7.158 28.758 -14.290 1.00 49.81 86 ALA A O 1
ATOM 678 N N . LEU A 1 87 ? -4.946 29.051 -14.068 1.00 51.06 87 LEU A N 1
ATOM 679 C CA . LEU A 1 87 ? -4.619 27.652 -14.271 1.00 51.06 87 LEU A CA 1
ATOM 680 C C . LEU A 1 87 ? -5.175 26.909 -13.049 1.00 51.06 87 LEU A C 1
ATOM 682 O O . LEU A 1 87 ? -4.841 27.287 -11.920 1.00 51.06 87 LEU A O 1
ATOM 686 N N . PRO A 1 88 ? -6.038 25.897 -13.229 1.00 46.38 88 PRO A N 1
ATOM 687 C CA . PRO A 1 88 ? -6.418 25.033 -12.134 1.00 46.38 88 PRO A CA 1
ATOM 688 C C . PRO A 1 88 ? -5.154 24.314 -11.670 1.00 46.38 88 PRO A C 1
ATOM 690 O O . PRO A 1 88 ? -4.748 23.305 -12.241 1.00 46.38 88 PRO A O 1
ATOM 693 N N . SER A 1 89 ? -4.524 24.828 -10.619 1.00 52.44 89 SER A N 1
ATOM 694 C CA . SER A 1 89 ? -3.527 24.107 -9.835 1.00 52.44 89 SER A CA 1
ATOM 695 C C . SER A 1 89 ? -4.226 22.995 -9.048 1.00 52.44 89 SER A C 1
ATOM 697 O O . SER A 1 89 ? -4.158 22.947 -7.826 1.00 52.44 89 SER A O 1
ATOM 699 N N . PHE A 1 90 ? -4.914 22.084 -9.738 1.00 50.94 90 PHE A N 1
ATOM 700 C CA . PHE A 1 90 ? -5.312 20.793 -9.190 1.00 50.94 90 PHE A CA 1
ATOM 701 C C . PHE A 1 90 ? -4.114 19.846 -9.271 1.00 50.94 90 PHE A C 1
ATOM 703 O O . PHE A 1 90 ? -4.156 18.783 -9.878 1.00 50.94 90 PHE A O 1
ATOM 710 N N . SER A 1 91 ? -3.023 20.231 -8.617 1.00 52.44 91 SER A N 1
ATOM 711 C CA . SER A 1 91 ? -2.084 19.246 -8.105 1.00 52.44 91 SER A CA 1
ATOM 712 C C . SER A 1 91 ? -2.629 18.842 -6.744 1.00 52.44 91 SER A C 1
ATOM 714 O O . SER A 1 91 ? -2.191 19.370 -5.725 1.00 52.44 91 SER A O 1
ATOM 716 N N . SER A 1 92 ? -3.610 17.934 -6.702 1.00 55.88 92 SER A N 1
ATOM 717 C CA . SER A 1 92 ? -4.032 17.298 -5.445 1.00 55.88 92 SER A CA 1
ATOM 718 C C . SER A 1 92 ? -2.964 16.297 -4.974 1.00 55.88 92 SER A C 1
ATOM 720 O O . SER A 1 92 ? -3.252 15.138 -4.685 1.00 55.88 92 SER A O 1
ATOM 722 N N . ALA A 1 93 ? -1.701 16.720 -4.959 1.00 69.31 93 ALA A N 1
ATOM 723 C CA . ALA A 1 93 ? -0.634 15.975 -4.330 1.00 69.31 93 ALA A CA 1
ATOM 724 C C . ALA A 1 93 ? -0.807 16.169 -2.822 1.00 69.31 93 ALA A C 1
ATOM 726 O O . ALA A 1 93 ? -0.560 17.249 -2.286 1.00 69.31 93 ALA A O 1
ATOM 727 N N . CYS A 1 94 ? -1.311 15.141 -2.148 1.00 81.75 94 CYS A N 1
ATOM 728 C CA . CYS A 1 94 ? -1.384 15.113 -0.693 1.00 81.75 94 CYS A CA 1
ATOM 729 C C . CYS A 1 94 ? -0.014 14.746 -0.101 1.00 81.75 94 CYS A C 1
ATOM 731 O O . CYS A 1 94 ? 0.804 14.084 -0.747 1.00 81.75 94 CYS A O 1
ATOM 733 N N . SER A 1 95 ? 0.255 15.156 1.140 1.00 79.12 95 SER A N 1
ATOM 734 C CA . SER A 1 95 ? 1.470 14.724 1.841 1.00 79.12 95 SER A CA 1
ATOM 735 C C . SER A 1 95 ? 1.325 13.268 2.289 1.00 79.12 95 SER A C 1
ATOM 737 O O . SER A 1 95 ? 0.279 12.884 2.819 1.00 79.12 95 SER A O 1
ATOM 739 N N . LEU A 1 96 ? 2.374 12.459 2.097 1.00 72.19 96 LEU A N 1
ATOM 740 C CA . LEU A 1 96 ? 2.391 11.036 2.454 1.00 72.19 96 LEU A CA 1
ATOM 741 C C . LEU A 1 96 ? 1.927 10.821 3.904 1.00 72.19 96 LEU A C 1
ATOM 743 O O . LEU A 1 96 ? 2.408 11.488 4.818 1.00 72.19 96 LEU A O 1
ATOM 747 N N . GLY A 1 97 ? 1.000 9.883 4.112 1.00 69.75 97 GLY A N 1
ATOM 748 C CA . GLY A 1 97 ? 0.552 9.500 5.453 1.00 69.75 97 GLY A CA 1
ATOM 749 C C . GLY A 1 97 ? -0.409 10.479 6.134 1.00 69.75 97 GLY A C 1
ATOM 750 O O . GLY A 1 97 ? -0.794 10.235 7.276 1.00 69.75 97 GLY A O 1
ATOM 751 N N . MET A 1 98 ? -0.851 11.552 5.463 1.00 85.94 98 MET A N 1
ATOM 752 C CA . MET A 1 98 ? -1.980 12.342 5.961 1.00 85.94 98 MET A CA 1
ATOM 753 C C . MET A 1 98 ? -3.205 11.438 6.073 1.00 85.94 98 MET A C 1
ATOM 755 O O . MET A 1 98 ? -3.622 10.878 5.068 1.00 85.94 98 MET A O 1
ATOM 759 N N . TRP A 1 99 ? -3.765 11.312 7.274 1.00 91.81 99 TRP A N 1
ATOM 760 C CA . TRP A 1 99 ? -4.986 10.561 7.557 1.00 91.81 99 TRP A CA 1
ATOM 761 C C . TRP A 1 99 ? -6.041 11.519 8.104 1.00 91.81 99 TRP A C 1
ATOM 763 O O . TRP A 1 99 ? -5.741 12.344 8.976 1.00 91.81 99 TRP A O 1
ATOM 773 N N . LYS A 1 100 ? -7.273 11.431 7.604 1.00 92.38 100 LYS A N 1
ATOM 774 C CA . LYS A 1 100 ? -8.392 12.267 8.054 1.00 92.38 100 LYS A CA 1
ATOM 775 C C . LYS A 1 100 ? -9.690 11.473 8.048 1.00 92.38 100 LYS A C 1
ATOM 777 O O . LYS A 1 100 ? -9.997 10.821 7.054 1.00 92.38 100 LYS A O 1
ATOM 782 N N . ALA A 1 101 ? -10.457 11.568 9.127 1.00 93.31 101 ALA A N 1
ATOM 783 C CA . ALA A 1 101 ? -11.846 11.132 9.136 1.00 93.31 101 ALA A CA 1
ATOM 784 C C . ALA A 1 101 ? -12.669 11.990 8.164 1.00 93.31 101 ALA A C 1
ATOM 786 O O . ALA A 1 101 ? -12.397 13.186 8.006 1.00 93.31 101 ALA A O 1
ATOM 787 N N . ASP A 1 102 ? -13.667 11.391 7.517 1.00 91.69 102 ASP A N 1
ATOM 788 C CA . ASP A 1 102 ? -14.640 12.160 6.753 1.00 91.69 102 ASP A CA 1
ATOM 789 C C . ASP A 1 102 ? -15.548 12.935 7.734 1.00 91.69 102 ASP A C 1
ATOM 791 O O . ASP A 1 102 ? -16.075 12.355 8.687 1.00 91.69 102 ASP A O 1
ATOM 795 N N . PRO A 1 103 ? -15.710 14.260 7.566 1.00 86.62 103 PRO A N 1
ATOM 796 C CA . PRO A 1 103 ? -16.490 15.071 8.498 1.00 86.62 103 PRO A CA 1
ATOM 797 C C . PRO A 1 103 ? -17.999 14.782 8.440 1.00 86.62 103 PRO A C 1
ATOM 799 O O . PRO A 1 103 ? -18.703 15.014 9.427 1.00 86.62 103 PRO A O 1
ATOM 802 N N . ALA A 1 104 ? -18.506 14.301 7.302 1.00 88.44 104 ALA A N 1
ATOM 803 C CA . ALA A 1 104 ? -19.918 14.003 7.093 1.00 88.44 104 ALA A CA 1
ATOM 804 C C . ALA A 1 104 ? -20.239 12.521 7.341 1.00 88.44 104 ALA A C 1
ATOM 806 O O . ALA A 1 104 ? -21.315 12.218 7.855 1.00 88.44 104 ALA A O 1
ATOM 807 N N . ASP A 1 105 ? -19.311 11.610 7.043 1.00 94.00 105 ASP A N 1
ATOM 808 C CA . ASP A 1 105 ? -19.500 10.165 7.201 1.00 94.00 105 ASP A CA 1
ATOM 809 C C . ASP A 1 105 ? -18.487 9.551 8.179 1.00 94.00 105 ASP A C 1
ATOM 811 O O . ASP A 1 105 ? -17.354 9.223 7.831 1.00 94.00 105 ASP A O 1
ATOM 815 N N . CYS A 1 106 ? -18.927 9.304 9.414 1.00 95.00 106 CYS A N 1
ATOM 816 C CA . CYS A 1 106 ? -18.088 8.686 10.440 1.00 95.00 106 CYS A CA 1
ATOM 817 C C . CYS A 1 106 ? -17.601 7.270 10.098 1.00 95.00 106 CYS A C 1
ATOM 819 O O . CYS A 1 106 ? -16.703 6.771 10.771 1.00 95.00 106 CYS A O 1
ATOM 821 N N . GLY A 1 107 ? -18.173 6.598 9.097 1.00 95.75 107 GLY A N 1
ATOM 822 C CA . GLY A 1 107 ? -17.719 5.295 8.618 1.00 95.75 107 GLY A CA 1
ATOM 823 C C . GLY A 1 107 ? -16.593 5.377 7.587 1.00 95.75 107 GLY A C 1
ATOM 824 O O . GLY A 1 107 ? -16.181 4.338 7.072 1.00 95.75 107 GLY A O 1
ATOM 825 N N . LYS A 1 108 ? -16.097 6.574 7.252 1.00 96.06 108 LYS A N 1
ATOM 826 C CA . LYS A 1 108 ? -15.112 6.778 6.187 1.00 96.06 108 LYS A CA 1
ATOM 827 C C . LYS A 1 108 ? -13.914 7.584 6.651 1.00 96.06 108 LYS A C 1
ATOM 829 O O . LYS A 1 108 ? -14.023 8.522 7.435 1.00 96.06 108 LYS A O 1
ATOM 834 N N . PHE A 1 109 ? -12.756 7.250 6.101 1.00 95.44 109 PHE A N 1
ATOM 835 C CA . PHE A 1 109 ? -11.547 8.046 6.257 1.00 95.44 109 PHE A CA 1
ATOM 836 C C . PHE A 1 109 ? -10.800 8.136 4.936 1.00 95.44 109 PHE A C 1
ATOM 838 O O . PHE A 1 109 ? -10.901 7.265 4.076 1.00 95.44 109 PHE A O 1
ATOM 845 N N . ARG A 1 110 ? -10.008 9.190 4.789 1.00 94.56 110 ARG A N 1
ATOM 846 C CA . ARG A 1 110 ? -9.122 9.392 3.650 1.00 94.56 110 ARG A CA 1
ATOM 847 C C . ARG A 1 110 ? -7.686 9.332 4.112 1.00 94.56 110 ARG A C 1
ATOM 849 O O . ARG A 1 110 ? -7.356 9.813 5.201 1.00 94.56 110 ARG A O 1
ATOM 856 N N . MET A 1 111 ? -6.825 8.758 3.283 1.00 92.62 111 MET A N 1
ATOM 857 C CA . MET A 1 111 ? -5.394 8.899 3.479 1.00 92.62 111 MET A CA 1
ATOM 858 C C . MET A 1 111 ? -4.633 9.125 2.187 1.00 92.62 111 MET A C 1
ATOM 860 O O . MET A 1 111 ? -5.081 8.749 1.107 1.00 92.62 111 MET A O 1
ATOM 864 N N . CYS A 1 112 ? -3.448 9.707 2.318 1.00 90.69 112 CYS A N 1
ATOM 865 C CA . CYS A 1 112 ? -2.547 9.858 1.195 1.00 90.69 112 CYS A CA 1
ATOM 866 C C . CYS A 1 112 ? -1.715 8.594 0.964 1.00 90.69 112 CYS A C 1
ATOM 868 O O . CYS A 1 112 ? -0.777 8.318 1.720 1.00 90.69 112 CYS A O 1
ATOM 870 N N . VAL A 1 113 ? -2.019 7.873 -0.112 1.00 90.62 113 VAL A N 1
ATOM 871 C CA . VAL A 1 113 ? -1.267 6.706 -0.570 1.00 90.62 113 VAL A CA 1
ATOM 872 C C . VAL A 1 113 ? -0.469 7.086 -1.810 1.00 90.62 113 VAL A C 1
ATOM 874 O O . VAL A 1 113 ? -1.027 7.347 -2.874 1.00 90.62 113 VAL A O 1
ATOM 877 N N . LEU A 1 114 ? 0.860 7.139 -1.668 1.00 86.62 114 LEU A N 1
ATOM 878 C CA . LEU A 1 114 ? 1.790 7.464 -2.761 1.00 86.62 114 LEU A CA 1
ATOM 879 C C . LEU A 1 114 ? 1.396 8.737 -3.542 1.00 86.62 114 LEU A C 1
ATOM 881 O O . LEU A 1 114 ? 1.386 8.751 -4.772 1.00 86.62 114 LEU A O 1
ATOM 885 N N . GLY A 1 115 ? 1.042 9.802 -2.814 1.00 85.00 115 GLY A N 1
ATOM 886 C CA . GLY A 1 115 ? 0.681 11.106 -3.383 1.00 85.00 115 GLY A CA 1
ATOM 887 C C . GLY A 1 115 ? -0.757 11.220 -3.901 1.00 85.00 115 GLY A C 1
ATOM 888 O O . GLY A 1 115 ? -1.136 12.299 -4.353 1.00 85.00 115 GLY A O 1
ATOM 889 N N . ARG A 1 116 ? -1.561 10.151 -3.813 1.00 87.94 116 ARG A N 1
ATOM 890 C CA . ARG A 1 116 ? -2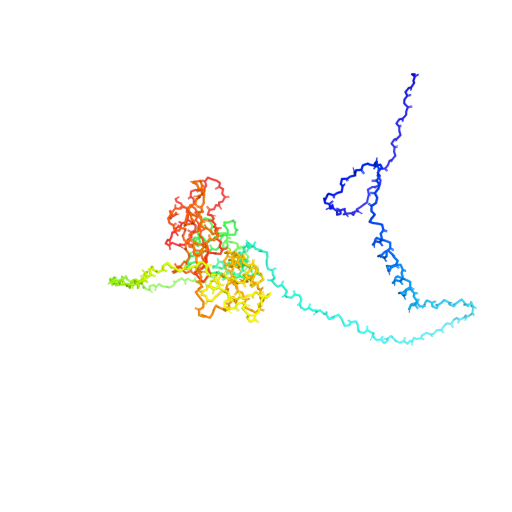.994 10.143 -4.138 1.00 87.94 116 ARG A CA 1
ATOM 891 C C . ARG A 1 116 ? -3.829 10.081 -2.865 1.00 87.94 116 ARG A C 1
ATOM 893 O O . ARG A 1 116 ? -3.574 9.246 -2.002 1.00 87.94 116 ARG A O 1
ATOM 900 N N . GLU A 1 117 ? -4.845 10.931 -2.759 1.00 91.06 117 GLU A N 1
ATOM 901 C CA . GLU A 1 117 ? -5.840 10.809 -1.694 1.00 91.06 117 GLU A CA 1
ATOM 902 C C . GLU A 1 117 ? -6.783 9.643 -2.022 1.00 91.06 117 GLU A C 1
ATOM 904 O O . GLU A 1 117 ? -7.480 9.665 -3.035 1.00 91.06 117 GLU A O 1
ATOM 909 N N . THR A 1 118 ? -6.772 8.616 -1.176 1.00 92.06 118 THR A N 1
ATOM 910 C CA . THR A 1 118 ? -7.633 7.437 -1.284 1.00 92.06 118 THR A CA 1
ATOM 911 C C . THR A 1 118 ? -8.647 7.450 -0.141 1.00 92.06 118 THR A C 1
ATOM 913 O O . THR A 1 118 ? -8.286 7.674 1.016 1.00 92.06 118 THR A O 1
ATOM 916 N N . GLU A 1 119 ? -9.914 7.187 -0.463 1.00 95.12 119 GLU A N 1
ATOM 917 C CA . GLU A 1 119 ? -10.993 6.972 0.506 1.00 95.12 119 GLU A CA 1
ATOM 918 C C . GLU A 1 119 ? -11.094 5.491 0.888 1.00 95.12 119 GLU A C 1
ATOM 920 O O . GLU A 1 119 ? -11.069 4.610 0.032 1.00 95.12 119 GLU A O 1
ATOM 925 N N . PHE A 1 120 ? -11.252 5.227 2.181 1.00 96.19 120 PHE A N 1
ATOM 926 C CA . PHE A 1 120 ? -11.447 3.904 2.756 1.00 96.19 120 PHE A CA 1
ATOM 927 C C . PHE A 1 120 ? -12.706 3.887 3.622 1.00 96.19 120 PHE A C 1
ATOM 929 O O . PHE A 1 120 ? -13.053 4.879 4.269 1.00 96.19 120 PHE A O 1
ATOM 936 N N . LYS A 1 121 ? -13.357 2.722 3.679 1.00 96.75 121 LYS A N 1
ATOM 937 C CA . LYS A 1 121 ? -14.517 2.471 4.537 1.00 96.75 121 LYS A CA 1
ATOM 938 C C . LYS A 1 121 ? -14.095 1.667 5.766 1.00 96.75 121 LYS A C 1
ATOM 940 O O . LYS A 1 121 ? -13.380 0.670 5.653 1.00 96.75 121 LYS A O 1
ATOM 945 N N . CYS A 1 122 ? -14.555 2.089 6.935 1.00 97.00 122 CYS A N 1
ATOM 946 C CA . CYS A 1 122 ? -14.509 1.279 8.138 1.00 97.00 122 CYS A CA 1
ATOM 947 C C . CYS A 1 122 ? -15.448 0.058 8.005 1.00 97.00 122 CYS A C 1
ATOM 949 O O . CYS A 1 122 ? -16.461 0.129 7.299 1.00 97.00 122 CYS A O 1
ATOM 951 N N . PRO A 1 123 ? -15.129 -1.067 8.668 1.00 96.44 123 PRO A N 1
ATOM 952 C CA . PRO A 1 123 ? -16.039 -2.204 8.794 1.00 96.44 123 PRO A CA 1
ATOM 953 C C . PRO A 1 123 ? -17.423 -1.796 9.311 1.00 96.44 123 PRO A C 1
ATOM 955 O O . PRO A 1 123 ? -17.575 -0.781 9.998 1.00 96.44 123 PRO A O 1
ATOM 958 N N . ASP A 1 124 ? -18.440 -2.599 9.011 1.00 94.88 124 ASP A N 1
ATOM 959 C CA . ASP A 1 124 ? -19.808 -2.288 9.425 1.00 94.88 124 ASP A CA 1
ATOM 960 C C . ASP A 1 124 ? -19.918 -2.139 10.953 1.00 94.88 124 ASP A C 1
ATOM 962 O O . ASP A 1 124 ? -19.299 -2.883 11.709 1.00 94.88 124 ASP A O 1
ATOM 966 N N . LYS A 1 125 ? -20.728 -1.170 11.406 1.00 94.50 125 LYS A N 1
ATOM 967 C CA . LYS A 1 125 ? -20.912 -0.798 12.828 1.00 94.50 125 LYS A CA 1
ATOM 968 C C . LYS A 1 125 ? -19.656 -0.257 13.524 1.00 94.50 125 LYS A C 1
ATOM 970 O O . LYS A 1 125 ? -19.628 -0.146 14.751 1.00 94.50 125 LYS A O 1
ATOM 975 N N . THR A 1 126 ? -18.639 0.132 12.763 1.00 96.56 126 THR A N 1
ATOM 976 C CA . THR A 1 126 ? -17.457 0.822 13.281 1.00 96.56 126 THR A CA 1
ATOM 977 C C . THR A 1 126 ? -17.351 2.216 12.668 1.00 96.56 126 THR A C 1
ATOM 979 O O . THR A 1 126 ? -17.886 2.489 11.593 1.00 96.56 126 THR A O 1
ATOM 982 N N . VAL A 1 127 ? -16.703 3.125 13.386 1.00 96.69 127 VAL A N 1
ATOM 983 C CA . VAL A 1 127 ? -16.544 4.531 13.009 1.00 96.69 127 VAL A CA 1
ATOM 984 C C . VAL A 1 127 ? -15.116 4.987 13.240 1.00 96.69 127 VAL A C 1
ATOM 986 O O . VAL A 1 127 ? -14.365 4.393 14.010 1.00 96.69 127 VAL A O 1
ATOM 989 N N . THR A 1 128 ? -14.729 6.070 12.588 1.00 96.00 128 THR A N 1
ATOM 990 C CA . THR A 1 128 ? -13.404 6.655 12.716 1.00 96.00 128 THR A CA 1
ATOM 991 C C . THR A 1 128 ? -13.187 7.297 14.080 1.00 96.00 128 THR A C 1
ATOM 993 O O . THR A 1 128 ? -14.024 8.065 14.561 1.00 96.00 128 THR A O 1
ATOM 996 N N . ASN A 1 129 ? -12.007 7.075 14.653 1.00 94.06 129 ASN A N 1
ATOM 997 C CA . ASN A 1 129 ? -11.460 7.900 15.720 1.00 94.06 129 ASN A CA 1
ATOM 998 C C . ASN A 1 129 ? -10.264 8.693 15.171 1.00 94.06 129 ASN A C 1
ATOM 1000 O O . ASN A 1 129 ? -9.262 8.113 14.752 1.00 94.06 129 ASN A O 1
ATOM 1004 N N . GLN A 1 130 ? -10.372 10.026 15.183 1.00 90.44 130 GLN A N 1
ATOM 1005 C CA . GLN A 1 130 ? -9.356 10.907 14.599 1.00 90.44 130 GLN A CA 1
ATOM 1006 C C . GLN A 1 130 ? -8.023 10.889 15.349 1.00 90.44 130 GLN A C 1
ATOM 1008 O O . GLN A 1 130 ? -6.979 11.063 14.725 1.00 90.44 130 GLN A O 1
ATOM 1013 N N . MET A 1 131 ? -8.052 10.666 16.663 1.00 88.38 131 MET A N 1
ATOM 1014 C CA . MET A 1 131 ? -6.846 10.607 17.485 1.00 88.38 131 MET A CA 1
ATOM 1015 C C . MET A 1 131 ? -6.052 9.331 17.196 1.00 88.38 131 MET A C 1
ATOM 1017 O O . MET A 1 131 ? -4.857 9.399 16.935 1.00 88.38 131 MET A O 1
ATOM 1021 N N . MET A 1 132 ? -6.737 8.187 17.149 1.00 89.88 132 MET A N 1
ATOM 1022 C CA . MET A 1 132 ? -6.121 6.891 16.843 1.00 89.88 132 MET A CA 1
ATOM 1023 C C . MET A 1 132 ? -5.783 6.712 15.360 1.00 89.88 132 MET A C 1
ATOM 1025 O O . MET A 1 132 ? -5.022 5.814 15.003 1.00 89.88 132 MET A O 1
ATOM 1029 N N . GLN A 1 133 ? -6.394 7.512 14.478 1.00 93.50 133 GLN A N 1
ATOM 1030 C CA . GLN A 1 133 ? -6.332 7.320 13.027 1.00 93.50 133 GLN A CA 1
ATOM 1031 C C . GLN A 1 133 ? -6.698 5.875 12.627 1.00 93.50 133 GLN A C 1
ATOM 1033 O O . GLN A 1 133 ? -5.985 5.212 11.858 1.00 93.50 133 GLN A O 1
ATOM 1038 N N . ALA A 1 134 ? -7.783 5.377 13.226 1.00 95.31 134 ALA A N 1
ATOM 1039 C CA . ALA A 1 134 ? -8.255 3.999 13.130 1.00 95.31 134 ALA A CA 1
ATOM 1040 C C . ALA A 1 134 ? -9.789 3.921 13.245 1.00 95.31 134 ALA A C 1
ATOM 1042 O O . ALA A 1 134 ? -10.450 4.914 13.562 1.00 95.31 134 ALA A O 1
ATOM 1043 N N . CYS A 1 135 ? -10.348 2.734 13.003 1.00 96.94 135 CYS A N 1
ATOM 1044 C CA . CYS A 1 135 ? -11.761 2.435 13.230 1.00 96.94 135 CYS A CA 1
ATOM 1045 C C . CYS A 1 135 ? -11.959 1.897 14.655 1.00 96.94 135 CYS A C 1
ATOM 1047 O O . CYS A 1 135 ? -11.132 1.132 15.151 1.00 96.94 135 CYS A O 1
ATOM 1049 N N . VAL A 1 136 ? -13.057 2.280 15.300 1.00 96.38 136 VAL A N 1
ATOM 1050 C CA . VAL A 1 136 ? -13.488 1.846 16.638 1.00 96.38 136 VAL A CA 1
ATOM 1051 C C . VAL A 1 136 ? -14.971 1.462 16.595 1.00 96.38 136 VAL A C 1
ATOM 1053 O O . VAL A 1 136 ? -15.695 1.983 15.744 1.00 96.38 136 VAL A O 1
ATOM 1056 N N . PRO A 1 137 ? -15.479 0.601 17.492 1.00 96.25 137 PRO A N 1
ATOM 1057 C CA . PRO A 1 137 ? -16.903 0.274 17.513 1.00 96.25 137 PRO A CA 1
ATOM 1058 C C . PRO A 1 137 ? -17.778 1.519 17.711 1.00 96.25 137 PRO A C 1
ATOM 1060 O O . PRO A 1 137 ? -17.499 2.359 18.579 1.00 96.25 137 PRO A O 1
ATOM 1063 N N . GLN A 1 138 ? -18.847 1.633 16.922 1.00 95.56 138 GLN A N 1
ATOM 1064 C CA . GLN A 1 138 ? -19.806 2.731 17.019 1.00 95.56 138 GLN A CA 1
ATOM 1065 C C . GLN A 1 138 ? -20.495 2.726 18.390 1.00 95.56 138 GLN A C 1
ATOM 1067 O O . GLN A 1 138 ? -20.871 1.681 18.916 1.00 95.56 138 GLN A O 1
ATOM 1072 N N . GLY A 1 139 ? -20.653 3.903 18.993 1.00 91.88 139 GLY A N 1
ATOM 1073 C CA . GLY A 1 139 ? -21.227 4.067 20.330 1.00 91.88 139 GLY A CA 1
ATOM 1074 C C . GLY A 1 139 ? -20.287 3.713 21.488 1.00 91.88 139 GLY A C 1
ATOM 1075 O O . GLY A 1 139 ? -20.656 3.927 22.641 1.00 91.88 139 GLY A O 1
ATOM 1076 N N . SER A 1 140 ? -19.072 3.225 21.216 1.00 92.38 140 SER A N 1
ATOM 1077 C CA . SER A 1 140 ? -18.089 2.942 22.265 1.00 92.38 140 SER A CA 1
ATOM 1078 C C . SER A 1 140 ? -17.588 4.216 22.963 1.00 92.38 140 SER A C 1
ATOM 1080 O O . SER A 1 140 ? -17.804 5.353 22.524 1.00 92.38 140 SER A O 1
ATOM 1082 N N . TYR A 1 141 ? -16.843 4.040 24.058 1.00 89.44 141 TYR A N 1
ATOM 1083 C CA . TYR A 1 141 ? -16.139 5.145 24.716 1.00 89.44 141 TYR A CA 1
ATOM 1084 C C . TYR A 1 141 ? -15.241 5.921 23.734 1.00 89.44 141 TYR A C 1
ATOM 1086 O O . TYR A 1 141 ? -15.197 7.149 23.780 1.00 89.44 141 TYR A O 1
ATOM 1094 N N . MET A 1 142 ? -14.627 5.210 22.784 1.00 91.12 142 MET A N 1
ATOM 1095 C CA . MET A 1 142 ? -13.708 5.756 21.786 1.00 91.12 142 MET A CA 1
ATOM 1096 C C . MET A 1 142 ? -14.417 6.335 20.553 1.00 91.12 142 MET A C 1
ATOM 1098 O O . MET A 1 142 ? -13.765 6.984 19.740 1.00 91.12 142 MET A O 1
ATOM 1102 N N . ASP A 1 143 ? -15.731 6.150 20.393 1.00 93.12 143 ASP A N 1
ATOM 1103 C CA . ASP A 1 143 ? -16.492 6.816 19.333 1.00 93.12 143 ASP A CA 1
ATOM 1104 C C . ASP A 1 143 ? -16.537 8.326 19.611 1.00 93.12 143 ASP A C 1
ATOM 1106 O O . ASP A 1 143 ? -17.304 8.796 20.454 1.00 93.12 143 ASP A O 1
ATOM 1110 N N . THR A 1 144 ? -15.669 9.081 18.943 1.00 89.00 144 THR A N 1
ATOM 1111 C CA . THR A 1 144 ? -15.594 10.549 19.025 1.00 89.00 144 THR A CA 1
ATOM 1112 C C . THR A 1 144 ? -16.287 11.227 17.845 1.00 89.00 144 THR A C 1
ATOM 1114 O O . THR A 1 144 ? -16.768 12.355 17.980 1.00 89.00 144 THR A O 1
ATOM 1117 N N . CYS A 1 145 ? -16.405 10.537 16.709 1.00 89.50 145 CYS A N 1
ATOM 1118 C CA . CYS A 1 145 ? -17.019 11.083 15.506 1.00 89.50 145 CYS A CA 1
ATOM 1119 C C . CYS A 1 145 ? -18.541 11.214 15.651 1.00 89.50 145 CYS A C 1
ATOM 1121 O O . CYS A 1 145 ? -19.076 12.321 15.540 1.00 89.50 145 CYS A O 1
ATOM 1123 N N . SER A 1 146 ? -19.245 10.131 16.007 1.00 88.44 146 SER A N 1
ATOM 1124 C CA . SER A 1 146 ? -20.712 10.151 16.112 1.00 88.44 146 SER A CA 1
ATOM 1125 C C . SER A 1 146 ? -21.185 11.080 17.230 1.00 88.44 146 SER A C 1
ATOM 1127 O O . SER A 1 146 ? -22.264 11.667 17.149 1.00 88.44 146 SER A O 1
ATOM 1129 N N . LYS A 1 147 ? -20.381 11.225 18.294 1.00 82.75 147 LYS A N 1
ATOM 1130 C CA . LYS A 1 147 ? -20.659 12.160 19.395 1.00 82.75 147 LYS A CA 1
ATOM 1131 C C . LYS A 1 147 ? -20.593 13.608 18.912 1.00 82.75 147 LYS A C 1
ATOM 1133 O O . LYS A 1 147 ? -21.525 14.357 19.170 1.00 82.75 147 LYS A O 1
ATOM 1138 N N . THR A 1 148 ? -19.552 13.971 18.161 1.00 77.75 148 THR A N 1
ATOM 1139 C CA . THR A 1 148 ? -19.390 15.318 17.589 1.00 77.75 148 THR A CA 1
ATOM 1140 C C . THR A 1 148 ? -20.526 15.669 16.629 1.00 77.75 148 THR A C 1
ATOM 1142 O O . THR A 1 148 ? -21.080 16.764 16.723 1.00 77.75 148 THR A O 1
ATOM 1145 N N . GLN A 1 149 ? -20.935 14.738 15.759 1.00 75.31 149 GLN A N 1
ATOM 1146 C CA . GLN A 1 149 ? -22.061 14.969 14.849 1.00 75.31 149 GLN A CA 1
ATOM 1147 C C . GLN A 1 149 ? -23.363 15.245 15.612 1.00 75.31 149 GLN A C 1
ATOM 1149 O O . GLN A 1 149 ? -24.033 16.226 15.312 1.00 75.31 149 GLN A O 1
ATOM 1154 N N . LYS A 1 150 ? -23.671 14.490 16.676 1.00 66.62 150 LYS A N 1
ATOM 1155 C CA . LYS A 1 150 ? -24.852 14.753 17.524 1.00 66.62 150 LYS A CA 1
ATOM 1156 C C . LYS A 1 150 ? -24.846 16.151 18.156 1.00 66.62 150 LYS A C 1
ATOM 1158 O O . LYS A 1 150 ? -25.911 16.741 18.313 1.00 66.62 150 LYS A O 1
ATOM 1163 N N . THR A 1 151 ? -23.676 16.697 18.481 1.00 59.88 151 THR A N 1
ATOM 1164 C CA . THR A 1 151 ? -23.541 18.060 19.020 1.00 59.88 151 THR A CA 1
ATOM 1165 C C . THR A 1 151 ? -23.776 19.133 17.950 1.00 59.88 151 THR A C 1
ATOM 1167 O O . THR A 1 151 ? -24.352 20.176 18.248 1.00 59.88 151 THR A O 1
ATOM 1170 N N . VAL A 1 152 ? -23.392 18.871 16.694 1.00 58.09 152 VAL A N 1
ATOM 1171 C CA . VAL A 1 152 ? -23.639 19.765 15.543 1.00 58.09 152 VAL A CA 1
ATOM 1172 C C . VAL A 1 152 ? -25.110 19.716 15.103 1.00 58.09 152 VAL A C 1
ATOM 1174 O O . VAL A 1 152 ? -25.691 20.746 14.768 1.00 58.09 152 VAL A O 1
ATOM 1177 N N . THR A 1 153 ? -25.754 18.549 15.179 1.00 49.62 153 THR A N 1
ATOM 1178 C CA . THR A 1 153 ? -27.179 18.350 14.846 1.00 49.62 153 THR A CA 1
ATOM 1179 C C . THR A 1 153 ? -28.131 18.681 16.011 1.00 49.62 153 THR A C 1
ATOM 1181 O O . THR A 1 153 ? -29.338 18.470 15.919 1.00 49.62 153 THR A O 1
ATOM 1184 N N . GLY A 1 154 ? -27.623 19.282 17.096 1.00 46.00 154 GLY A N 1
ATOM 1185 C CA . GLY A 1 154 ? -28.406 19.819 18.219 1.00 46.00 154 GLY A CA 1
ATOM 1186 C C . GLY A 1 154 ? -29.337 20.995 17.869 1.00 46.00 154 GLY A C 1
ATOM 1187 O O . GLY A 1 154 ? -30.015 21.521 18.748 1.00 46.00 154 GLY A O 1
ATOM 1188 N N . LYS A 1 155 ? -29.424 21.391 16.592 1.00 42.44 155 LYS A N 1
ATOM 1189 C CA . LYS A 1 155 ? -30.627 22.001 16.012 1.00 42.44 155 LYS A CA 1
ATOM 1190 C C . LYS A 1 155 ? -31.255 20.998 15.041 1.00 42.44 155 LYS A C 1
ATOM 1192 O O . LYS A 1 155 ? -30.741 20.787 13.948 1.00 42.44 155 LYS A O 1
ATOM 1197 N N . THR A 1 156 ? -32.421 20.488 15.438 1.00 33.12 156 THR A N 1
ATOM 1198 C CA . THR A 1 156 ? -33.346 19.612 14.686 1.00 33.12 156 THR A CA 1
ATOM 1199 C C . THR A 1 156 ? -33.171 18.101 14.902 1.00 33.12 156 THR A C 1
ATOM 1201 O O . THR A 1 156 ? -32.734 17.350 14.043 1.00 33.12 156 THR A O 1
ATOM 1204 N N . SER A 1 157 ? -33.577 17.673 16.099 1.00 36.81 157 SER A N 1
ATOM 1205 C CA . SER A 1 157 ? -34.708 16.760 16.332 1.00 36.81 157 SER A CA 1
ATOM 1206 C C . SER A 1 157 ? -34.893 15.514 15.441 1.00 36.81 157 SER A C 1
ATOM 1208 O O . SER A 1 157 ? -35.442 15.585 14.350 1.00 36.81 157 SER A O 1
ATOM 1210 N N . LEU A 1 158 ? -34.656 14.376 16.102 1.00 36.78 158 LEU A N 1
ATOM 1211 C CA . LEU A 1 158 ? -35.536 13.204 16.233 1.00 36.78 158 LEU A CA 1
ATOM 1212 C C . LEU A 1 158 ? -35.725 12.217 15.060 1.00 36.78 158 LEU A C 1
ATOM 1214 O O . LEU A 1 158 ? -36.319 12.489 14.025 1.00 36.78 158 LEU A O 1
ATOM 1218 N N . THR A 1 159 ? -35.402 10.973 15.436 1.00 31.64 159 THR A N 1
ATOM 1219 C CA . THR A 1 159 ? -36.082 9.703 15.132 1.00 31.64 159 THR A CA 1
ATOM 1220 C C . THR A 1 159 ? -35.988 9.122 13.724 1.00 31.64 159 THR A C 1
ATOM 1222 O O . THR A 1 159 ? -36.763 9.447 12.837 1.00 31.64 159 THR A O 1
ATOM 1225 N N . SER A 1 160 ? -35.213 8.042 13.614 1.00 33.88 160 SER A N 1
ATOM 1226 C CA . SER A 1 160 ? -35.780 6.786 13.116 1.00 33.88 160 SER A CA 1
ATOM 1227 C C . SER A 1 160 ? -35.411 5.650 14.077 1.00 33.88 160 SER A C 1
ATOM 1229 O O . SER A 1 160 ? -34.262 5.477 14.480 1.00 33.88 160 SER A O 1
ATOM 1231 N N . LYS A 1 161 ? -36.450 4.959 14.545 1.00 31.67 161 LYS A N 1
ATOM 1232 C CA . LYS A 1 161 ? -36.396 3.746 15.367 1.00 31.67 161 LYS A CA 1
ATOM 1233 C C . LYS A 1 161 ? -36.067 2.545 14.452 1.00 31.67 161 LYS A C 1
ATOM 1235 O O . LYS A 1 161 ? -36.398 2.617 13.270 1.00 31.67 161 LYS A O 1
ATOM 1240 N N . PRO A 1 162 ? -35.445 1.463 14.961 1.00 36.00 162 PRO A N 1
ATOM 1241 C CA . PRO A 1 162 ? -35.051 0.309 14.157 1.00 36.00 162 PRO A CA 1
ATOM 1242 C C . PRO A 1 162 ? -36.210 -0.676 13.971 1.00 36.00 162 PRO A C 1
ATOM 1244 O O . PRO A 1 162 ? -37.033 -0.822 14.878 1.00 36.00 162 PRO A O 1
ATOM 1247 N N . ASP A 1 163 ? -36.201 -1.400 12.851 1.00 29.56 163 ASP A N 1
ATOM 1248 C CA . ASP A 1 163 ? -37.017 -2.602 12.640 1.00 29.56 163 ASP A CA 1
ATOM 1249 C C . ASP A 1 163 ? -36.096 -3.831 12.412 1.00 29.56 163 ASP A C 1
ATOM 1251 O O . ASP A 1 163 ? -34.990 -3.661 11.883 1.00 29.56 163 ASP A O 1
ATOM 1255 N N . PRO A 1 164 ? -36.467 -5.044 12.878 1.00 31.98 164 PRO A N 1
ATOM 1256 C CA . PRO A 1 164 ? -35.542 -6.147 13.136 1.00 31.98 164 PRO A CA 1
ATOM 1257 C C . PRO A 1 164 ? -35.574 -7.285 12.096 1.00 31.98 164 PRO A C 1
ATOM 1259 O O . PRO A 1 164 ? -36.517 -7.432 11.322 1.00 31.98 164 PRO A O 1
ATOM 1262 N N . THR A 1 165 ? -34.640 -8.233 12.292 1.00 28.33 165 THR A N 1
ATOM 1263 C CA . THR A 1 165 ? -34.644 -9.650 11.827 1.00 28.33 165 THR A CA 1
ATOM 1264 C C . THR A 1 165 ? -34.226 -9.855 10.352 1.00 28.33 165 THR A C 1
ATOM 1266 O O . THR A 1 165 ? -34.656 -9.121 9.482 1.00 28.33 165 THR A O 1
ATOM 1269 N N . LYS A 1 166 ? -33.373 -10.813 9.954 1.00 29.64 166 LYS A N 1
ATOM 1270 C CA . LYS A 1 166 ? -33.104 -12.169 10.460 1.00 29.64 166 LYS A CA 1
ATOM 1271 C C . LYS A 1 166 ? -31.643 -12.612 10.308 1.00 29.64 166 LYS A C 1
ATOM 1273 O O . LYS A 1 166 ? -30.936 -12.244 9.378 1.00 29.64 166 LYS A O 1
ATOM 1278 N N . THR A 1 167 ? -31.278 -13.470 11.251 1.00 27.62 167 THR A N 1
ATOM 1279 C CA . THR A 1 167 ? -30.186 -14.444 11.271 1.00 27.62 167 THR A CA 1
ATOM 1280 C C . THR A 1 167 ? -30.339 -15.487 10.167 1.00 27.62 167 THR A C 1
ATOM 1282 O O . THR A 1 167 ? -31.443 -15.983 9.995 1.00 27.62 167 THR A O 1
ATOM 1285 N N . ASP A 1 168 ? -29.227 -15.905 9.558 1.00 28.84 168 ASP A N 1
ATOM 1286 C CA . ASP A 1 168 ? -28.987 -17.309 9.207 1.00 28.84 168 ASP A CA 1
ATOM 1287 C C . ASP A 1 168 ? -27.492 -17.643 9.393 1.00 28.84 168 ASP A C 1
ATOM 1289 O O . ASP A 1 168 ? -26.600 -16.875 9.030 1.00 28.84 168 ASP A O 1
ATOM 1293 N N . LYS A 1 169 ? -27.242 -18.769 10.071 1.00 30.52 169 LYS A N 1
ATOM 1294 C CA . LYS A 1 169 ? -25.935 -19.366 10.422 1.00 30.52 169 LYS A CA 1
ATOM 1295 C C . LYS A 1 169 ? -25.587 -20.449 9.357 1.00 30.52 169 LYS A C 1
ATOM 1297 O O . LYS A 1 169 ? -26.375 -20.664 8.445 1.00 30.52 169 LYS A O 1
ATOM 1302 N N . PRO A 1 170 ? -24.425 -21.130 9.398 1.00 36.34 170 PRO A N 1
ATOM 1303 C CA . PRO A 1 170 ? -23.495 -21.240 8.283 1.00 36.34 170 PRO A CA 1
ATOM 1304 C C . PRO A 1 170 ? -23.551 -22.619 7.603 1.00 36.34 170 PRO A C 1
ATOM 1306 O O . PRO A 1 170 ? -23.998 -23.601 8.190 1.00 36.34 170 PRO A O 1
ATOM 1309 N N . THR A 1 171 ? -23.000 -22.738 6.396 1.00 28.36 171 THR A N 1
ATOM 1310 C CA . THR A 1 171 ? -22.663 -24.056 5.837 1.00 28.36 171 THR A CA 1
ATOM 1311 C C . THR A 1 171 ? -21.196 -24.102 5.439 1.00 28.36 171 THR A C 1
ATOM 1313 O O . THR A 1 171 ? -20.721 -23.355 4.590 1.00 28.36 171 THR A O 1
ATOM 1316 N N . THR A 1 172 ? -20.496 -25.000 6.119 1.00 28.47 172 THR A N 1
ATOM 1317 C CA . THR A 1 172 ? -19.131 -25.459 5.899 1.00 28.47 172 THR A CA 1
ATOM 1318 C C . THR A 1 172 ? -19.030 -26.180 4.558 1.00 28.47 172 THR A C 1
ATOM 1320 O O . THR A 1 172 ? -19.737 -27.165 4.362 1.00 28.47 172 THR A O 1
ATOM 1323 N N . GLN A 1 173 ? -18.096 -25.791 3.689 1.00 32.84 173 GLN A N 1
ATOM 1324 C CA . GLN A 1 173 ? -17.509 -26.724 2.728 1.00 32.84 173 GLN A CA 1
ATOM 1325 C C . GLN A 1 173 ? -15.994 -26.545 2.632 1.00 32.84 173 GLN A C 1
ATOM 1327 O O . GLN A 1 173 ? -15.427 -25.486 2.888 1.00 32.84 173 GLN A O 1
ATOM 1332 N N . LYS A 1 174 ? -15.377 -27.694 2.393 1.00 31.42 174 LYS A N 1
ATOM 1333 C CA . LYS A 1 174 ? -14.017 -28.105 2.699 1.00 31.42 174 LYS A CA 1
ATOM 1334 C C . LYS A 1 174 ? -13.107 -27.870 1.492 1.00 31.42 174 LYS A C 1
ATOM 1336 O O . LYS A 1 174 ? -13.514 -28.062 0.357 1.00 31.42 174 LYS A O 1
ATOM 1341 N N . THR A 1 175 ? -11.878 -27.495 1.817 1.00 29.44 175 THR A N 1
ATOM 1342 C CA . THR A 1 175 ? -10.617 -27.541 1.071 1.00 29.44 175 THR A CA 1
ATOM 1343 C C . THR A 1 175 ? -10.596 -28.325 -0.245 1.00 29.44 175 THR A C 1
ATOM 1345 O O . THR A 1 175 ? -10.762 -29.542 -0.233 1.00 29.44 175 THR A O 1
ATOM 1348 N N . GLU A 1 176 ? -10.127 -27.669 -1.310 1.00 29.66 176 GLU A N 1
ATOM 1349 C CA . GLU A 1 176 ? -9.202 -28.301 -2.252 1.00 29.66 176 GLU A CA 1
ATOM 1350 C C . GLU A 1 176 ? -8.048 -27.343 -2.586 1.00 29.66 176 GLU A C 1
ATOM 1352 O O . GLU A 1 176 ? -8.225 -26.148 -2.809 1.00 29.66 176 GLU A O 1
ATOM 1357 N N . LYS A 1 177 ? -6.839 -27.890 -2.495 1.00 36.12 177 LYS A N 1
ATOM 1358 C CA . LYS A 1 177 ? -5.532 -27.241 -2.589 1.00 36.12 177 LYS A CA 1
ATOM 1359 C C . LYS A 1 177 ? -5.107 -27.203 -4.062 1.00 36.12 177 LYS A C 1
ATOM 1361 O O . LYS A 1 177 ? -4.908 -28.278 -4.623 1.00 36.12 177 LYS A O 1
ATOM 1366 N N . PRO A 1 178 ? -4.871 -26.035 -4.682 1.00 35.50 178 PRO A N 1
ATOM 1367 C CA . PRO A 1 178 ? -4.234 -25.997 -5.990 1.00 35.50 178 PRO A CA 1
ATOM 1368 C C . PRO A 1 178 ? -2.736 -26.280 -5.854 1.00 35.50 178 PRO A C 1
ATOM 1370 O O . PRO A 1 178 ? -1.987 -25.568 -5.183 1.00 35.50 178 PRO A O 1
ATOM 1373 N N . THR A 1 179 ? -2.330 -27.379 -6.473 1.00 32.44 179 THR A N 1
ATOM 1374 C CA . THR A 1 179 ? -0.966 -27.885 -6.579 1.00 32.44 179 THR A CA 1
ATOM 1375 C C . THR A 1 179 ? -0.054 -26.891 -7.299 1.00 32.44 179 THR A C 1
ATOM 1377 O O . THR A 1 179 ? -0.327 -26.455 -8.414 1.00 32.44 179 THR A O 1
ATOM 1380 N N . THR A 1 180 ? 1.056 -26.559 -6.645 1.00 36.06 180 THR A N 1
ATOM 1381 C CA . THR A 1 180 ? 2.195 -25.812 -7.184 1.00 36.06 180 THR A CA 1
ATOM 1382 C C . THR A 1 180 ? 2.795 -26.531 -8.401 1.00 36.06 180 THR A C 1
ATOM 1384 O O . THR A 1 180 ? 3.153 -27.704 -8.272 1.00 36.06 180 THR A O 1
ATOM 1387 N N . PRO A 1 181 ? 2.985 -25.869 -9.557 1.00 37.00 181 PRO A N 1
ATOM 1388 C CA . PRO A 1 181 ? 3.800 -26.417 -10.632 1.00 37.00 181 PRO A CA 1
ATOM 1389 C C . PRO A 1 181 ? 5.271 -26.446 -10.204 1.00 37.00 181 PRO A C 1
ATOM 1391 O O . PRO A 1 181 ? 5.873 -25.415 -9.901 1.00 37.00 181 PRO A O 1
ATOM 1394 N N . THR A 1 182 ? 5.845 -27.643 -10.158 1.00 31.69 182 THR A N 1
ATOM 1395 C CA . THR A 1 182 ? 7.275 -27.873 -9.956 1.00 31.69 182 THR A CA 1
ATOM 1396 C C . THR A 1 182 ? 8.046 -27.358 -11.173 1.00 31.69 182 THR A C 1
ATOM 1398 O O . THR A 1 182 ? 7.821 -27.808 -12.293 1.00 31.69 182 THR A O 1
ATOM 1401 N N . ILE A 1 183 ? 8.957 -26.410 -10.952 1.00 48.62 183 ILE A N 1
ATOM 1402 C CA . ILE A 1 183 ? 9.936 -25.956 -11.946 1.00 48.62 183 ILE A CA 1
ATOM 1403 C C . ILE A 1 183 ? 10.926 -27.110 -12.195 1.00 48.62 183 ILE A C 1
ATOM 1405 O O . ILE A 1 183 ? 11.535 -27.578 -11.230 1.00 48.62 183 ILE A O 1
ATOM 1409 N N . PRO A 1 184 ? 11.143 -27.578 -13.438 1.00 33.72 184 PRO A N 1
ATOM 1410 C CA . PRO A 1 184 ? 12.286 -28.426 -13.742 1.00 33.72 184 PRO A CA 1
ATOM 1411 C C . PRO A 1 184 ? 13.559 -27.572 -13.750 1.00 33.72 184 PRO A C 1
ATOM 1413 O O . PRO A 1 184 ? 13.816 -26.794 -14.667 1.00 33.72 184 PRO A O 1
ATOM 1416 N N . THR A 1 185 ? 14.367 -27.715 -12.700 1.00 36.75 185 THR A N 1
ATOM 1417 C CA . THR A 1 185 ? 15.712 -27.140 -12.623 1.00 36.75 185 THR A CA 1
ATOM 1418 C C . THR A 1 185 ? 16.663 -27.987 -13.464 1.00 36.75 185 THR A C 1
ATOM 1420 O O . THR A 1 185 ? 17.341 -28.880 -12.956 1.00 36.75 185 THR A O 1
ATOM 1423 N N . THR A 1 186 ? 16.730 -27.724 -14.768 1.00 33.41 186 THR A N 1
ATOM 1424 C CA . THR A 1 186 ? 17.809 -28.258 -15.604 1.00 33.41 186 THR A CA 1
ATOM 1425 C C . THR A 1 186 ? 19.054 -27.405 -15.374 1.00 33.41 186 THR A C 1
ATOM 1427 O O . THR A 1 186 ? 19.257 -26.363 -15.990 1.00 33.41 186 THR A O 1
ATOM 1430 N N . SER A 1 187 ? 19.880 -27.842 -14.423 1.00 47.38 187 SER A N 1
ATOM 1431 C CA . SER A 1 187 ? 21.250 -27.363 -14.257 1.00 47.38 187 SER A CA 1
ATOM 1432 C C . SER A 1 187 ? 22.060 -27.788 -15.480 1.00 47.38 187 SER A C 1
ATOM 1434 O O . SER A 1 187 ? 22.383 -28.960 -15.660 1.00 47.38 187 SER A O 1
ATOM 1436 N N . THR A 1 188 ? 22.370 -26.836 -16.351 1.00 35.03 188 THR A N 1
ATOM 1437 C CA . THR A 1 188 ? 23.466 -26.962 -17.310 1.00 35.03 188 THR A CA 1
ATOM 1438 C C . THR A 1 188 ? 24.365 -25.762 -17.083 1.00 35.03 188 THR A C 1
ATOM 1440 O O . THR A 1 188 ? 23.933 -24.616 -17.191 1.00 35.03 188 THR A O 1
ATOM 1443 N N . GLN A 1 189 ? 25.599 -26.037 -16.671 1.00 51.62 189 GLN A N 1
ATOM 1444 C CA . GLN A 1 189 ? 26.624 -25.036 -16.419 1.00 51.62 189 GLN A CA 1
ATOM 1445 C C . GLN A 1 189 ? 26.908 -24.276 -17.723 1.00 51.62 189 GLN A C 1
ATOM 1447 O O . GLN A 1 189 ? 27.608 -24.774 -18.600 1.00 51.62 189 GLN A O 1
ATOM 1452 N N . ALA A 1 190 ? 26.332 -23.082 -17.857 1.00 43.09 190 ALA A N 1
ATOM 1453 C CA . ALA A 1 190 ? 26.556 -22.165 -18.964 1.00 43.09 190 ALA A CA 1
ATOM 1454 C C . ALA A 1 190 ? 27.256 -20.907 -18.439 1.00 43.09 190 ALA A C 1
ATOM 1456 O O . ALA A 1 190 ? 26.982 -20.427 -17.337 1.00 43.09 190 ALA A O 1
ATOM 1457 N N . GLN A 1 191 ? 28.204 -20.409 -19.228 1.00 49.19 191 GLN A N 1
ATOM 1458 C CA . GLN A 1 191 ? 28.995 -19.205 -18.982 1.00 49.19 191 GLN A CA 1
ATOM 1459 C C . GLN A 1 191 ? 28.118 -18.039 -18.487 1.00 49.19 191 GLN A C 1
ATOM 1461 O O . GLN A 1 191 ? 26.980 -17.898 -18.930 1.00 49.19 191 GLN A O 1
ATOM 1466 N N . LYS A 1 192 ? 28.652 -17.184 -17.594 1.00 56.75 192 LYS A N 1
ATOM 1467 C CA . LYS A 1 192 ? 28.000 -15.960 -17.074 1.00 56.75 192 LYS A CA 1
ATOM 1468 C C . LYS A 1 192 ? 27.781 -14.903 -18.175 1.00 56.75 192 LYS A C 1
ATOM 1470 O O . LYS A 1 192 ? 28.305 -13.795 -18.099 1.00 56.75 192 LYS A O 1
ATOM 1475 N N . VAL A 1 193 ? 27.025 -15.226 -19.214 1.00 67.50 193 VAL A N 1
ATOM 1476 C CA . VAL A 1 193 ? 26.525 -14.243 -20.169 1.00 67.50 193 VAL A CA 1
ATOM 1477 C C . VAL A 1 193 ? 25.343 -13.557 -19.497 1.00 67.50 193 VAL A C 1
ATOM 1479 O O . VAL A 1 193 ? 24.402 -14.216 -19.059 1.00 67.50 193 VAL A O 1
ATOM 1482 N N . ASN A 1 194 ? 25.413 -12.234 -19.354 1.00 80.88 194 ASN A N 1
ATOM 1483 C CA . ASN A 1 194 ? 24.303 -11.460 -18.816 1.00 80.88 194 ASN A CA 1
ATOM 1484 C C . ASN A 1 194 ? 23.080 -11.644 -19.751 1.00 80.88 194 ASN A C 1
ATOM 1486 O O . ASN A 1 194 ? 23.166 -11.266 -20.922 1.00 80.88 194 ASN A O 1
ATOM 1490 N N . PRO A 1 195 ? 21.947 -12.203 -19.274 1.00 86.94 195 PRO A N 1
ATOM 1491 C CA . PRO A 1 195 ? 20.799 -12.536 -20.124 1.00 86.94 195 PRO A CA 1
ATOM 1492 C C . PRO A 1 195 ? 20.128 -11.303 -20.748 1.00 86.94 195 PRO A C 1
ATOM 1494 O O . PRO A 1 195 ? 19.343 -11.433 -21.683 1.00 86.94 195 PRO A O 1
ATOM 1497 N N . PHE A 1 196 ? 20.446 -10.098 -20.265 1.00 93.38 196 PHE A N 1
ATOM 1498 C CA . PHE A 1 196 ? 19.892 -8.845 -20.772 1.00 93.38 196 PHE A CA 1
ATOM 1499 C C . PHE A 1 196 ? 20.670 -8.257 -21.958 1.00 93.38 196 PHE A C 1
ATOM 1501 O O . PHE A 1 196 ? 20.200 -7.292 -22.560 1.00 93.38 196 PHE A O 1
ATOM 1508 N N . MET A 1 197 ? 21.818 -8.840 -22.334 1.00 91.81 197 MET A N 1
ATOM 1509 C CA . MET A 1 197 ? 22.638 -8.352 -23.452 1.00 91.81 197 MET A CA 1
ATOM 1510 C C . MET A 1 197 ? 21.843 -8.273 -24.756 1.00 91.81 197 MET A C 1
ATOM 1512 O O . MET A 1 197 ? 21.890 -7.248 -25.427 1.00 91.81 197 MET A O 1
ATOM 1516 N N . GLU A 1 198 ? 21.070 -9.310 -25.096 1.00 92.19 198 GLU A N 1
ATOM 1517 C CA . GLU A 1 198 ? 20.279 -9.343 -26.336 1.00 92.19 198 GLU A CA 1
ATOM 1518 C C . GLU A 1 198 ? 19.268 -8.195 -26.419 1.00 92.19 198 GLU A C 1
ATOM 1520 O O . GLU A 1 198 ? 19.183 -7.515 -27.439 1.00 92.19 198 GLU A O 1
ATOM 1525 N N . MET A 1 199 ? 18.549 -7.926 -25.327 1.00 92.81 199 MET A N 1
ATOM 1526 C CA . MET A 1 199 ? 17.564 -6.843 -25.272 1.00 92.81 199 MET A CA 1
ATOM 1527 C C . MET A 1 199 ? 18.223 -5.459 -25.378 1.00 92.81 199 MET A C 1
ATOM 1529 O O . MET A 1 199 ? 17.647 -4.540 -25.958 1.00 92.81 199 MET A O 1
ATOM 1533 N N . CYS A 1 200 ? 19.440 -5.312 -24.855 1.00 96.19 200 CYS A N 1
ATOM 1534 C CA . CYS A 1 200 ? 20.167 -4.047 -24.868 1.00 96.19 200 CYS A CA 1
ATOM 1535 C C . CYS A 1 200 ? 20.907 -3.755 -26.181 1.00 96.19 200 CYS A C 1
ATOM 1537 O O . CYS A 1 200 ? 21.224 -2.594 -26.435 1.00 96.19 200 CYS A O 1
ATOM 1539 N N . LYS A 1 201 ? 21.127 -4.747 -27.059 1.00 94.50 201 LYS A N 1
ATOM 1540 C CA . LYS A 1 201 ? 21.806 -4.546 -28.357 1.00 94.50 201 LYS A CA 1
ATOM 1541 C C . LYS A 1 201 ? 21.148 -3.468 -29.219 1.00 94.50 201 LYS A C 1
ATOM 1543 O O . LYS A 1 201 ? 21.846 -2.657 -29.817 1.00 94.50 201 LYS A O 1
ATOM 1548 N N . ALA A 1 202 ? 19.816 -3.455 -29.279 1.00 94.00 202 ALA A N 1
ATOM 1549 C CA . ALA A 1 202 ? 19.065 -2.503 -30.100 1.00 94.00 202 ALA A CA 1
ATOM 1550 C C . ALA A 1 202 ? 19.022 -1.088 -29.499 1.00 94.00 202 ALA A C 1
ATOM 1552 O O . ALA A 1 202 ? 18.729 -0.120 -30.198 1.00 94.00 202 ALA A O 1
ATOM 1553 N N . SER A 1 203 ? 19.268 -0.945 -28.195 1.00 94.94 203 SER A N 1
ATOM 1554 C CA . SER A 1 203 ? 19.217 0.343 -27.498 1.00 94.94 203 SER A CA 1
ATOM 1555 C C . SER A 1 203 ? 20.222 0.375 -26.338 1.00 94.94 203 SER A C 1
ATOM 1557 O O . SER A 1 203 ? 19.822 0.276 -25.177 1.00 94.94 203 SER A O 1
ATOM 1559 N N . PRO A 1 204 ? 21.528 0.542 -26.634 1.00 95.94 204 PRO A N 1
ATOM 1560 C CA . PRO A 1 204 ? 22.609 0.363 -25.658 1.00 95.94 204 PRO A CA 1
ATOM 1561 C C . PRO A 1 204 ? 22.590 1.320 -24.464 1.00 95.94 204 PRO A C 1
ATOM 1563 O O . PRO A 1 204 ? 23.237 1.041 -23.466 1.00 95.94 204 PRO A O 1
ATOM 1566 N N . THR A 1 205 ? 21.877 2.444 -24.556 1.00 96.00 205 THR A N 1
ATOM 1567 C CA . THR A 1 205 ? 21.805 3.478 -23.509 1.00 96.00 205 THR A CA 1
ATOM 1568 C C . THR A 1 205 ? 20.416 3.616 -22.882 1.00 96.00 205 THR A C 1
ATOM 1570 O O . THR A 1 205 ? 20.181 4.512 -22.073 1.00 96.00 205 THR A O 1
ATOM 1573 N N . ALA A 1 206 ? 19.463 2.769 -23.278 1.00 95.56 206 ALA A N 1
ATOM 1574 C CA . ALA A 1 206 ? 18.087 2.873 -22.814 1.00 95.56 206 ALA A CA 1
ATOM 1575 C C . ALA A 1 206 ? 17.888 2.265 -21.421 1.00 95.56 206 ALA A C 1
ATOM 1577 O O . ALA A 1 206 ? 18.588 1.344 -21.006 1.00 95.56 206 ALA A O 1
ATOM 1578 N N . VAL A 1 207 ? 16.848 2.745 -20.740 1.00 96.81 207 VAL A N 1
ATOM 1579 C CA . VAL A 1 207 ? 16.316 2.131 -19.523 1.00 96.81 207 VAL A CA 1
ATOM 1580 C C . VAL A 1 207 ? 15.030 1.398 -19.893 1.00 96.81 207 VAL A C 1
ATOM 1582 O O . VAL A 1 207 ? 14.008 2.015 -20.216 1.00 96.81 207 VAL A O 1
ATOM 1585 N N . LEU A 1 208 ? 15.101 0.072 -19.920 1.00 96.25 208 LEU A N 1
ATOM 1586 C CA . LEU A 1 208 ? 14.050 -0.806 -20.423 1.00 96.25 208 LEU A CA 1
ATOM 1587 C C . LEU A 1 208 ? 13.292 -1.479 -19.269 1.00 96.25 208 LEU A C 1
ATOM 1589 O O . LEU A 1 208 ? 13.860 -1.705 -18.202 1.00 96.25 208 LEU A O 1
ATOM 1593 N N . PRO A 1 209 ? 12.001 -1.814 -19.436 1.00 97.06 209 PRO A N 1
ATOM 1594 C CA . PRO A 1 209 ? 11.296 -2.634 -18.455 1.00 97.06 209 PRO A CA 1
ATOM 1595 C C . PRO A 1 209 ? 11.951 -4.014 -18.329 1.00 97.06 209 PRO A C 1
ATOM 1597 O O . PRO A 1 209 ? 12.327 -4.619 -19.332 1.00 97.06 209 PRO 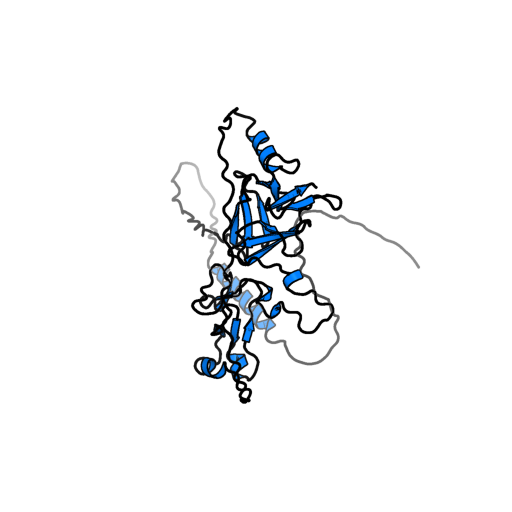A O 1
ATOM 1600 N N . HIS A 1 210 ? 12.031 -4.557 -17.113 1.00 97.25 210 HIS A N 1
ATOM 1601 C CA . HIS A 1 210 ? 12.447 -5.948 -16.945 1.00 97.25 210 HIS A CA 1
ATOM 1602 C C . HIS A 1 210 ? 11.410 -6.889 -17.590 1.00 97.25 210 HIS A C 1
ATOM 1604 O O . HIS A 1 210 ? 10.215 -6.717 -17.343 1.00 97.25 210 HIS A O 1
ATOM 1610 N N . PRO A 1 211 ? 11.817 -7.908 -18.370 1.00 95.38 211 PRO A N 1
ATOM 1611 C CA . PRO A 1 211 ? 10.893 -8.717 -19.174 1.00 95.38 211 PRO A CA 1
ATOM 1612 C C . PRO A 1 211 ? 9.905 -9.541 -18.343 1.00 95.38 211 PRO A C 1
ATOM 1614 O O . PRO A 1 211 ? 8.808 -9.832 -18.805 1.00 95.38 211 PRO A O 1
ATOM 1617 N N . GLN A 1 212 ? 10.275 -9.908 -17.113 1.00 95.94 212 GLN A N 1
ATOM 1618 C CA . GLN A 1 212 ? 9.448 -10.765 -16.254 1.00 95.94 212 GLN A CA 1
ATOM 1619 C C . GLN A 1 212 ? 8.900 -10.073 -15.003 1.00 95.94 212 GLN A C 1
ATOM 1621 O O . GLN A 1 212 ? 7.976 -10.594 -14.396 1.00 95.94 212 GLN A O 1
ATOM 1626 N N . SER A 1 213 ? 9.445 -8.924 -14.596 1.00 97.75 213 SER A N 1
ATOM 1627 C CA . SER A 1 213 ? 9.124 -8.309 -13.300 1.00 97.75 213 SER A CA 1
ATOM 1628 C C . SER A 1 213 ? 8.656 -6.886 -13.525 1.00 97.75 213 SER A C 1
ATOM 1630 O O . SER A 1 213 ? 9.340 -6.085 -14.161 1.00 97.75 213 SER A O 1
ATOM 1632 N N . CYS A 1 214 ? 7.474 -6.568 -13.011 1.00 98.25 214 CYS A N 1
ATOM 1633 C CA . CYS A 1 214 ? 6.910 -5.233 -13.115 1.00 98.25 214 CYS A CA 1
ATOM 1634 C C . CYS A 1 214 ? 7.612 -4.238 -12.179 1.00 98.25 214 CYS A C 1
ATOM 1636 O O . CYS A 1 214 ? 7.630 -3.041 -12.453 1.00 98.25 214 CYS A O 1
ATOM 1638 N N . ALA A 1 215 ? 8.245 -4.729 -11.111 1.00 98.12 215 ALA A N 1
ATOM 1639 C CA . ALA A 1 215 ? 8.977 -3.913 -10.147 1.00 98.12 215 ALA A CA 1
ATOM 1640 C C . ALA A 1 215 ? 10.437 -3.646 -10.542 1.00 98.12 215 ALA A C 1
ATOM 1642 O O . ALA A 1 215 ? 11.139 -2.964 -9.803 1.00 98.12 215 ALA A O 1
ATOM 1643 N N . LYS A 1 216 ? 10.921 -4.171 -11.676 1.00 98.12 216 LYS A N 1
ATOM 1644 C CA . LYS A 1 216 ? 12.325 -4.036 -12.086 1.00 98.12 216 LYS A CA 1
ATOM 1645 C C . LYS A 1 216 ? 12.477 -3.355 -13.444 1.00 98.12 216 LYS A C 1
ATOM 1647 O O . LYS A 1 216 ? 11.613 -3.441 -14.322 1.00 98.12 216 LYS A O 1
ATOM 1652 N N . GLN A 1 217 ? 13.627 -2.719 -13.611 1.00 97.69 217 GLN A N 1
ATOM 1653 C CA . GLN A 1 217 ? 14.095 -2.112 -14.852 1.00 97.69 217 GLN A CA 1
ATOM 1654 C C . GLN A 1 217 ? 15.496 -2.628 -15.198 1.00 97.69 217 GLN A C 1
ATOM 1656 O O . GLN A 1 217 ? 16.197 -3.158 -14.333 1.00 97.69 217 GLN A O 1
ATOM 1661 N N . VAL A 1 218 ? 15.871 -2.499 -16.467 1.00 97.44 218 VAL A N 1
ATOM 1662 C CA . VAL A 1 218 ? 17.199 -2.810 -16.992 1.00 97.44 218 VAL A CA 1
ATOM 1663 C C . VAL A 1 218 ? 17.825 -1.552 -17.592 1.00 97.44 218 VAL A C 1
ATOM 1665 O O . VAL A 1 218 ? 17.354 -1.044 -18.609 1.00 97.44 218 VAL A O 1
ATOM 1668 N N . ASP A 1 219 ? 18.914 -1.083 -16.990 1.00 97.06 219 ASP A N 1
ATOM 1669 C CA . ASP A 1 219 ? 19.759 -0.017 -17.510 1.00 97.06 219 ASP A CA 1
ATOM 1670 C C . ASP A 1 219 ? 20.773 -0.620 -18.481 1.00 97.06 219 ASP A C 1
ATOM 1672 O O . ASP A 1 219 ? 21.754 -1.265 -18.088 1.00 97.06 219 ASP A O 1
ATOM 1676 N N . CYS A 1 220 ? 20.523 -0.419 -19.772 1.00 97.00 220 CYS A N 1
ATOM 1677 C CA . CYS A 1 220 ? 21.365 -0.972 -20.816 1.00 97.00 220 CYS A CA 1
ATOM 1678 C C . CYS A 1 220 ? 22.762 -0.361 -20.845 1.00 97.00 220 CYS A C 1
ATOM 1680 O O . CYS A 1 220 ? 23.695 -1.059 -21.234 1.00 97.00 220 CYS A O 1
ATOM 1682 N N . SER A 1 221 ? 22.947 0.868 -20.353 1.00 96.69 221 SER A N 1
ATOM 1683 C CA . SER A 1 221 ? 24.279 1.479 -20.285 1.00 96.69 221 SER A CA 1
ATOM 1684 C C . SER A 1 221 ? 25.184 0.670 -19.356 1.00 96.69 221 SER A C 1
ATOM 1686 O O . SER A 1 221 ? 26.339 0.398 -19.681 1.00 96.69 221 SER A O 1
ATOM 1688 N N . LEU A 1 222 ? 24.636 0.222 -18.220 1.00 95.94 222 LEU A N 1
ATOM 1689 C CA . LEU A 1 222 ? 25.337 -0.636 -17.265 1.00 95.94 222 LEU A CA 1
ATOM 1690 C C . LEU A 1 222 ? 25.535 -2.051 -17.810 1.00 95.94 222 LEU A C 1
ATOM 1692 O O . LEU A 1 222 ? 26.635 -2.592 -17.704 1.00 95.94 222 LEU A O 1
ATOM 1696 N N . VAL A 1 223 ? 24.504 -2.638 -18.429 1.00 95.50 223 VAL A N 1
ATOM 1697 C CA . VAL A 1 223 ? 24.600 -3.976 -19.042 1.00 95.50 223 VAL A CA 1
ATOM 1698 C C . VAL A 1 223 ? 25.700 -4.017 -20.104 1.00 95.50 223 VAL A C 1
ATOM 1700 O O . VAL A 1 223 ? 26.549 -4.905 -20.068 1.00 95.50 223 VAL A O 1
ATOM 1703 N N . MET A 1 224 ? 25.730 -3.036 -21.009 1.00 94.31 224 MET A N 1
ATOM 1704 C CA . MET A 1 224 ? 26.709 -2.959 -22.097 1.00 94.31 224 MET A CA 1
ATOM 1705 C C . MET A 1 224 ? 28.125 -2.653 -21.594 1.00 94.31 224 MET A C 1
ATOM 1707 O O . MET A 1 224 ? 29.097 -3.073 -22.217 1.00 94.31 224 MET A O 1
ATOM 1711 N N . ALA A 1 225 ? 28.255 -1.997 -20.437 1.00 94.38 225 ALA A N 1
ATOM 1712 C CA . ALA A 1 225 ? 29.523 -1.826 -19.728 1.00 94.38 225 ALA A CA 1
ATOM 1713 C C . ALA A 1 225 ? 29.976 -3.084 -18.953 1.00 94.38 225 ALA A C 1
ATOM 1715 O O . ALA A 1 225 ? 30.985 -3.043 -18.251 1.00 94.38 225 ALA A O 1
ATOM 1716 N N . GLY A 1 226 ? 29.238 -4.198 -19.040 1.00 92.50 226 GLY A N 1
ATOM 1717 C CA . GLY A 1 226 ? 29.541 -5.439 -18.322 1.00 92.50 226 GLY A CA 1
ATOM 1718 C C . GLY A 1 226 ? 29.187 -5.406 -16.830 1.00 92.50 226 GLY A C 1
ATOM 1719 O O . GLY A 1 226 ? 29.638 -6.268 -16.076 1.00 92.50 226 GLY A O 1
ATOM 1720 N N . MET A 1 227 ? 28.390 -4.429 -16.390 1.00 92.81 227 MET A N 1
ATOM 1721 C CA . MET A 1 227 ? 27.939 -4.270 -15.006 1.00 92.81 227 MET A CA 1
ATOM 1722 C C . MET A 1 227 ? 26.528 -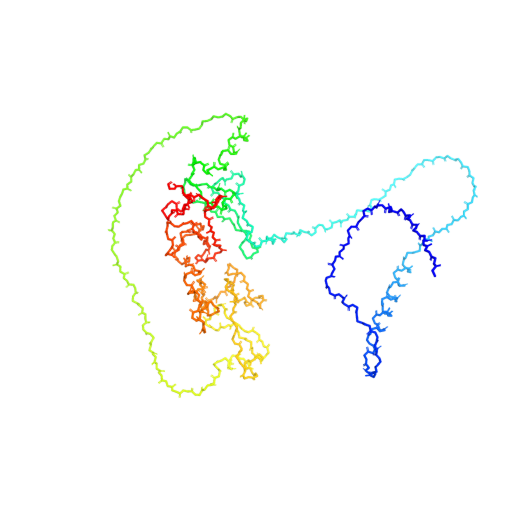4.842 -14.791 1.00 92.81 227 MET A C 1
ATOM 1724 O O . MET A 1 227 ? 25.798 -5.175 -15.729 1.00 92.81 227 MET A O 1
ATOM 1728 N N . VAL A 1 228 ? 26.120 -4.956 -13.523 1.00 91.75 228 VAL A N 1
ATOM 1729 C CA . VAL A 1 228 ? 24.742 -5.319 -13.161 1.00 91.75 228 VAL A CA 1
ATOM 1730 C C . VAL A 1 228 ? 23.832 -4.126 -13.454 1.00 91.75 228 VAL A C 1
ATOM 1732 O O . VAL A 1 228 ? 23.837 -3.150 -12.713 1.00 91.75 228 VAL A O 1
ATOM 1735 N N . GLY A 1 229 ? 23.060 -4.207 -14.538 1.00 94.88 229 GLY A N 1
ATOM 1736 C CA . GLY A 1 229 ? 22.113 -3.159 -14.934 1.00 94.88 229 GLY A CA 1
ATOM 1737 C C . GLY A 1 229 ? 20.670 -3.382 -14.485 1.00 94.88 229 GLY A C 1
ATOM 1738 O O . GLY A 1 229 ? 19.805 -2.600 -14.851 1.00 94.88 229 GLY A O 1
ATOM 1739 N N . VAL A 1 230 ? 20.367 -4.436 -13.721 1.00 96.44 230 VAL A N 1
ATOM 1740 C CA . VAL A 1 230 ? 19.004 -4.651 -13.206 1.00 96.44 230 VAL A CA 1
ATOM 1741 C C . VAL A 1 230 ? 18.813 -3.860 -11.922 1.00 96.44 230 VAL A C 1
ATOM 1743 O O . VAL A 1 230 ? 19.524 -4.096 -10.947 1.00 96.44 230 VAL A O 1
ATOM 1746 N N . MET A 1 231 ? 17.810 -2.986 -11.896 1.00 96.31 231 MET A N 1
ATOM 1747 C CA . MET A 1 231 ? 17.444 -2.221 -10.705 1.00 96.31 231 MET A CA 1
ATOM 1748 C C . MET A 1 231 ? 16.000 -2.507 -10.310 1.00 96.31 231 MET A C 1
ATOM 1750 O O . MET A 1 231 ? 15.117 -2.602 -11.163 1.00 96.31 231 MET A O 1
ATOM 1754 N N . GLU A 1 232 ? 15.761 -2.622 -9.008 1.00 97.94 232 GLU A N 1
ATOM 1755 C CA . GLU A 1 232 ? 14.437 -2.836 -8.428 1.00 97.94 232 GLU A CA 1
ATOM 1756 C C . GLU A 1 232 ? 13.874 -1.522 -7.881 1.00 97.94 232 GLU A C 1
ATOM 1758 O O . GLU A 1 232 ? 14.586 -0.728 -7.262 1.00 97.94 232 GLU A O 1
ATOM 1763 N N . CYS A 1 233 ? 12.593 -1.280 -8.139 1.00 97.88 233 CYS A N 1
ATOM 1764 C CA . CYS A 1 233 ? 11.866 -0.145 -7.602 1.00 97.88 233 CYS A CA 1
ATOM 1765 C C . CYS A 1 233 ? 11.704 -0.273 -6.082 1.00 97.88 233 CYS A C 1
ATOM 1767 O O . CYS A 1 233 ? 11.535 -1.380 -5.574 1.00 97.88 233 CYS A O 1
ATOM 1769 N N . PRO A 1 234 ? 11.688 0.839 -5.331 1.00 95.62 234 PRO A N 1
ATOM 1770 C CA . PRO A 1 234 ? 11.337 0.797 -3.917 1.00 95.62 234 PRO A CA 1
ATOM 1771 C C . PRO A 1 234 ? 9.904 0.290 -3.730 1.00 95.62 234 PRO A C 1
ATOM 1773 O O . PRO A 1 234 ? 8.989 0.762 -4.408 1.00 95.62 234 PRO A O 1
ATOM 1776 N N . PHE A 1 235 ? 9.674 -0.625 -2.789 1.00 94.50 235 PHE A N 1
ATOM 1777 C CA . PHE A 1 235 ? 8.312 -1.01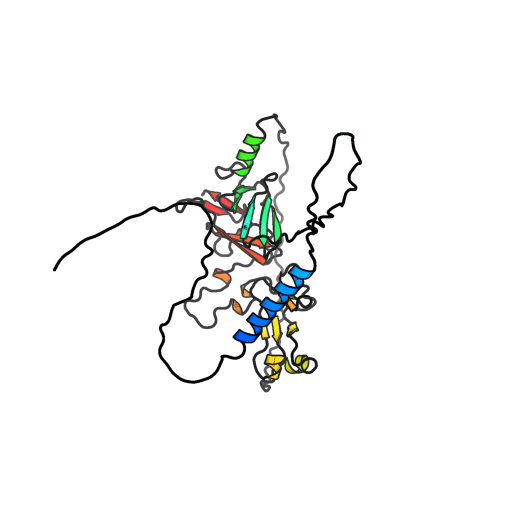6 -2.420 1.00 94.50 235 PHE A CA 1
ATOM 1778 C C . PHE A 1 235 ? 7.503 0.215 -1.951 1.00 94.50 235 PHE A C 1
ATOM 1780 O O . PHE A 1 235 ? 8.049 1.024 -1.196 1.00 94.50 235 PHE A O 1
ATOM 1787 N N . PRO A 1 236 ? 6.225 0.385 -2.357 1.00 93.94 236 PRO A N 1
ATOM 1788 C CA . PRO A 1 236 ? 5.394 -0.496 -3.192 1.00 93.94 236 PRO A CA 1
ATOM 1789 C C . PRO A 1 236 ? 5.321 -0.082 -4.675 1.00 93.94 236 PRO A C 1
ATOM 1791 O O . PRO A 1 236 ? 4.374 -0.434 -5.373 1.00 93.94 236 PRO A O 1
ATOM 1794 N N . THR A 1 237 ? 6.275 0.714 -5.159 1.00 95.62 237 THR A N 1
ATOM 1795 C CA . THR A 1 237 ? 6.247 1.281 -6.518 1.00 95.62 237 THR A CA 1
ATOM 1796 C C . THR A 1 237 ? 6.637 0.265 -7.593 1.00 95.62 237 THR A C 1
ATOM 1798 O O . THR A 1 237 ? 7.342 -0.715 -7.329 1.00 95.62 237 THR A O 1
ATOM 1801 N N . LEU A 1 238 ? 6.178 0.510 -8.823 1.00 97.94 238 LEU A N 1
ATOM 1802 C CA . LEU A 1 238 ? 6.401 -0.351 -9.989 1.00 97.94 238 LEU A CA 1
ATOM 1803 C C . LEU A 1 238 ? 6.996 0.445 -11.153 1.00 97.94 238 LEU A C 1
ATOM 1805 O O . LEU A 1 238 ? 6.796 1.653 -11.257 1.00 97.94 238 LEU A O 1
ATOM 1809 N N . TRP A 1 239 ? 7.714 -0.223 -12.056 1.00 98.19 239 TRP A N 1
ATOM 1810 C CA . TRP A 1 239 ? 8.326 0.432 -13.209 1.00 98.19 239 TRP A CA 1
ATOM 1811 C C . TRP A 1 239 ? 7.287 0.780 -14.280 1.00 98.19 239 TRP A C 1
ATOM 1813 O O . TRP A 1 239 ? 6.738 -0.102 -14.958 1.00 98.19 239 TRP A O 1
ATOM 1823 N N . SER A 1 240 ? 7.087 2.082 -14.479 1.00 97.38 240 SER A N 1
ATOM 1824 C CA . SER A 1 240 ? 6.240 2.632 -15.529 1.00 97.38 240 SER A CA 1
ATOM 1825 C C . SER A 1 240 ? 6.999 2.742 -16.847 1.00 97.38 240 SER A C 1
ATOM 1827 O O . SER A 1 240 ? 7.999 3.455 -16.968 1.00 97.38 240 SER A O 1
ATOM 1829 N N . THR A 1 241 ? 6.484 2.079 -17.880 1.00 95.56 241 THR A N 1
ATOM 1830 C CA . THR A 1 241 ? 6.989 2.226 -19.250 1.00 95.56 241 THR A CA 1
ATOM 1831 C C . THR A 1 241 ? 6.671 3.588 -19.853 1.00 95.56 241 THR A C 1
ATOM 1833 O O . THR A 1 241 ? 7.372 3.990 -20.784 1.00 95.56 241 THR A O 1
ATOM 1836 N N . ASP A 1 242 ? 5.668 4.282 -19.316 1.00 95.06 242 ASP A N 1
ATOM 1837 C CA . ASP A 1 242 ? 5.174 5.562 -19.823 1.00 95.06 242 ASP A CA 1
ATOM 1838 C C . ASP A 1 242 ? 5.995 6.716 -19.242 1.00 95.06 242 ASP A C 1
ATOM 1840 O O . ASP A 1 242 ? 6.483 7.572 -19.975 1.00 95.06 242 ASP A O 1
ATOM 1844 N N . THR A 1 243 ? 6.216 6.706 -17.922 1.00 95.56 243 THR A N 1
ATOM 1845 C CA . THR A 1 243 ? 6.951 7.771 -17.219 1.00 95.56 243 THR A CA 1
ATOM 1846 C C . THR A 1 243 ? 8.449 7.497 -17.084 1.00 95.56 243 THR A C 1
ATOM 1848 O O . THR A 1 243 ? 9.181 8.377 -16.634 1.00 95.56 243 THR A O 1
ATOM 1851 N N . LYS A 1 244 ? 8.910 6.301 -17.486 1.00 94.94 244 LYS A N 1
ATOM 1852 C CA . LYS A 1 244 ? 10.313 5.844 -17.401 1.00 94.94 244 LYS A CA 1
ATOM 1853 C C . LYS A 1 244 ? 10.902 5.978 -15.993 1.00 94.94 244 LYS A C 1
ATOM 1855 O O . LYS A 1 244 ? 12.061 6.350 -15.822 1.00 94.94 244 LYS A O 1
ATOM 1860 N N . ARG A 1 245 ? 10.088 5.694 -14.976 1.00 95.75 245 ARG A N 1
ATOM 1861 C CA . ARG A 1 245 ? 10.478 5.711 -13.561 1.00 95.75 245 ARG A CA 1
ATOM 1862 C C . ARG A 1 245 ? 9.636 4.730 -12.753 1.00 95.75 245 ARG A C 1
ATOM 1864 O O . ARG A 1 245 ? 8.632 4.206 -13.235 1.00 95.75 245 ARG A O 1
ATOM 1871 N N . CYS A 1 246 ? 10.031 4.532 -11.502 1.00 97.12 246 CYS A N 1
ATOM 1872 C CA . CYS A 1 246 ? 9.185 3.881 -10.512 1.00 97.12 246 CYS A CA 1
ATOM 1873 C C . CYS A 1 246 ? 8.012 4.803 -10.157 1.00 97.12 246 CYS A C 1
ATOM 1875 O O . CYS A 1 246 ? 8.216 5.970 -9.819 1.00 97.12 246 CYS A O 1
ATOM 1877 N N . ASP A 1 247 ? 6.794 4.292 -10.287 1.00 95.81 247 ASP A N 1
ATOM 1878 C CA . ASP A 1 247 ? 5.556 5.057 -10.172 1.00 95.81 247 ASP A CA 1
ATOM 1879 C C . ASP A 1 247 ? 4.511 4.302 -9.334 1.00 95.81 247 ASP A C 1
ATOM 1881 O O . ASP A 1 247 ? 4.742 3.179 -8.867 1.00 95.81 247 ASP A O 1
ATOM 1885 N N . ASN A 1 248 ? 3.368 4.948 -9.108 1.00 93.88 248 ASN A N 1
ATOM 1886 C CA . ASN A 1 248 ? 2.280 4.421 -8.295 1.00 93.88 248 ASN A CA 1
ATOM 1887 C C . ASN A 1 248 ? 1.755 3.083 -8.869 1.00 93.88 248 ASN A C 1
ATOM 1889 O O . ASN A 1 248 ? 1.355 3.030 -10.035 1.00 93.88 248 ASN A O 1
ATOM 1893 N N . PRO A 1 249 ? 1.704 1.998 -8.072 1.00 95.12 249 PRO A N 1
ATOM 1894 C CA . PRO A 1 249 ? 1.297 0.684 -8.559 1.00 95.12 249 PRO A CA 1
ATOM 1895 C C . PRO A 1 249 ? -0.138 0.653 -9.094 1.00 95.12 249 PRO A C 1
ATOM 1897 O O . PRO A 1 249 ? -0.455 -0.186 -9.925 1.00 95.12 249 PRO A O 1
ATOM 1900 N N . PHE A 1 250 ? -1.004 1.576 -8.664 1.00 92.44 250 PHE A N 1
ATOM 1901 C CA . PHE A 1 250 ? -2.403 1.621 -9.090 1.00 92.44 250 PHE A CA 1
ATOM 1902 C C . PHE A 1 250 ? -2.609 2.283 -10.458 1.00 92.44 250 PHE A C 1
ATOM 1904 O O . PHE A 1 250 ? -3.716 2.243 -10.990 1.00 92.44 250 PHE A O 1
ATOM 1911 N N . THR A 1 251 ? -1.579 2.923 -11.020 1.00 92.88 251 THR A N 1
ATOM 1912 C CA . THR A 1 251 ? -1.624 3.538 -12.359 1.00 92.88 251 THR A CA 1
ATOM 1913 C C . THR A 1 251 ? -0.693 2.850 -13.354 1.00 92.88 251 THR A C 1
ATOM 1915 O O . THR A 1 251 ? -0.892 2.966 -14.565 1.00 92.88 251 THR A O 1
ATOM 1918 N N . VAL A 1 252 ? 0.311 2.118 -12.866 1.00 96.19 252 VAL A N 1
ATOM 1919 C CA . VAL A 1 252 ? 1.254 1.372 -13.699 1.00 96.19 252 VAL A CA 1
ATOM 1920 C C . VAL A 1 252 ? 0.570 0.185 -14.373 1.00 96.19 252 VAL A C 1
ATOM 1922 O O . VAL A 1 252 ? -0.174 -0.574 -13.762 1.00 96.19 252 VAL A O 1
ATOM 1925 N N . LYS A 1 253 ? 0.879 -0.014 -15.657 1.00 95.19 253 LYS A N 1
ATOM 1926 C CA . LYS A 1 253 ? 0.409 -1.156 -16.445 1.00 95.19 253 LYS A CA 1
ATOM 1927 C C . LYS A 1 253 ? 1.511 -2.210 -16.538 1.00 95.19 253 LYS A C 1
ATOM 1929 O O . LYS A 1 253 ? 2.500 -2.034 -17.253 1.00 95.19 253 LYS A O 1
ATOM 1934 N N . CYS A 1 254 ? 1.345 -3.322 -15.825 1.00 96.00 254 CYS A N 1
ATOM 1935 C CA . CYS A 1 254 ? 2.339 -4.399 -15.821 1.00 96.00 254 CYS A CA 1
ATOM 1936 C C . CYS A 1 254 ? 2.315 -5.269 -17.085 1.00 96.00 254 CYS A C 1
ATOM 1938 O O . CYS A 1 254 ? 3.369 -5.752 -17.511 1.00 96.00 254 CYS A O 1
ATOM 1940 N N . GLY A 1 255 ? 1.148 -5.428 -17.716 1.00 94.56 255 GLY A N 1
ATOM 1941 C CA . GLY A 1 255 ? 0.973 -6.338 -18.847 1.00 94.56 255 GLY A CA 1
ATOM 1942 C C . GLY A 1 255 ? 1.170 -7.788 -18.405 1.00 94.56 255 GLY A C 1
ATOM 1943 O O . GLY A 1 255 ? 0.534 -8.235 -17.458 1.00 94.56 255 GLY A O 1
ATOM 1944 N N . THR A 1 256 ? 2.069 -8.512 -19.071 1.00 95.62 256 THR A N 1
ATOM 1945 C CA . THR A 1 256 ? 2.411 -9.909 -18.743 1.00 95.62 256 THR A CA 1
ATOM 1946 C C . THR A 1 256 ? 3.507 -10.044 -17.684 1.00 95.62 256 THR A C 1
ATOM 1948 O O . THR A 1 256 ? 3.807 -11.155 -17.249 1.00 95.62 256 THR A O 1
ATOM 1951 N N . ARG A 1 257 ? 4.131 -8.933 -17.270 1.00 96.88 257 ARG A N 1
ATOM 1952 C CA . ARG A 1 257 ? 5.178 -8.940 -16.243 1.00 96.88 257 ARG A CA 1
ATOM 1953 C C . ARG A 1 257 ? 4.555 -9.241 -14.887 1.00 96.88 257 ARG A C 1
ATOM 1955 O O . ARG A 1 257 ? 3.542 -8.643 -14.533 1.00 96.88 257 ARG A O 1
ATOM 1962 N N . TRP A 1 258 ? 5.193 -10.109 -14.110 1.00 97.69 258 TRP A N 1
ATOM 1963 C CA . TRP A 1 258 ? 4.733 -10.435 -12.769 1.00 97.69 258 TRP A CA 1
ATOM 1964 C C . TRP A 1 258 ? 4.770 -9.204 -11.862 1.00 97.69 258 TRP A C 1
ATOM 1966 O O . TRP A 1 258 ? 5.765 -8.471 -11.817 1.00 97.69 258 TRP A O 1
ATOM 1976 N N . GLU A 1 259 ? 3.670 -8.981 -11.152 1.00 97.12 259 GLU A N 1
ATOM 1977 C CA . GLU A 1 259 ? 3.483 -7.860 -10.245 1.00 97.12 259 GLU A CA 1
ATOM 1978 C C . GLU A 1 259 ? 3.629 -8.332 -8.789 1.00 97.12 259 GLU A C 1
ATOM 1980 O O . GLU A 1 259 ? 2.729 -9.009 -8.285 1.00 97.12 259 GLU A O 1
ATOM 1985 N N . PRO A 1 260 ? 4.722 -7.966 -8.094 1.00 97.12 260 PRO A N 1
ATOM 1986 C CA . PRO A 1 260 ? 4.844 -8.233 -6.667 1.00 97.12 260 PRO A CA 1
ATOM 1987 C C . PRO A 1 260 ? 3.928 -7.286 -5.885 1.00 97.12 260 PRO A C 1
ATOM 1989 O O . PRO A 1 260 ? 4.037 -6.061 -6.019 1.00 97.12 260 PRO A O 1
ATOM 1992 N N . LYS A 1 261 ? 3.019 -7.836 -5.080 1.00 96.06 261 LYS A N 1
ATOM 1993 C CA . LYS A 1 261 ? 2.074 -7.088 -4.235 1.00 96.06 261 LYS A CA 1
ATOM 1994 C C . LYS A 1 261 ? 2.571 -6.924 -2.804 1.00 96.06 261 LYS A C 1
ATOM 1996 O O . LYS A 1 261 ? 2.344 -5.870 -2.209 1.00 96.06 261 LYS A O 1
ATOM 2001 N N . ASP A 1 262 ? 3.284 -7.917 -2.285 1.00 96.06 262 ASP A N 1
ATOM 2002 C CA . ASP A 1 262 ? 3.800 -7.901 -0.919 1.00 96.06 262 ASP A CA 1
ATOM 2003 C C . ASP A 1 262 ? 5.204 -7.294 -0.844 1.00 96.06 262 ASP A C 1
ATOM 2005 O O . ASP A 1 262 ? 6.006 -7.380 -1.774 1.00 96.06 262 ASP A O 1
ATOM 2009 N N . ALA A 1 263 ? 5.541 -6.697 0.300 1.00 95.81 263 ALA A N 1
ATOM 2010 C CA . ALA A 1 263 ? 6.866 -6.112 0.507 1.00 95.81 263 ALA A CA 1
ATOM 2011 C C . ALA A 1 263 ? 7.976 -7.165 0.431 1.00 95.81 263 ALA A C 1
ATOM 2013 O O . ALA A 1 263 ? 9.064 -6.880 -0.061 1.00 95.81 263 ALA A O 1
ATOM 2014 N N . CYS A 1 264 ? 7.703 -8.384 0.884 1.00 95.25 264 CYS A N 1
ATOM 2015 C CA . CYS A 1 264 ? 8.690 -9.460 0.933 1.00 95.25 264 CYS A CA 1
ATOM 2016 C C . CYS A 1 264 ? 8.923 -10.143 -0.417 1.00 95.25 264 CYS A C 1
ATOM 2018 O O . CYS A 1 264 ? 9.883 -10.894 -0.562 1.00 95.25 264 CYS A O 1
ATOM 2020 N N . GLU A 1 265 ? 8.110 -9.811 -1.424 1.00 96.31 265 GLU A N 1
ATOM 2021 C CA . GLU A 1 265 ? 8.339 -10.172 -2.823 1.00 96.31 265 GLU A CA 1
ATOM 2022 C C . GLU A 1 265 ? 9.401 -9.264 -3.495 1.00 96.31 265 GLU A C 1
ATOM 2024 O O . GLU A 1 265 ? 9.863 -9.581 -4.590 1.00 96.31 265 GLU A O 1
ATOM 2029 N N . TYR A 1 266 ? 9.824 -8.170 -2.839 1.00 96.62 266 TYR A N 1
ATOM 2030 C CA . TYR A 1 266 ? 10.933 -7.311 -3.276 1.00 96.62 266 TYR A CA 1
ATOM 2031 C C . TYR A 1 266 ? 12.249 -7.774 -2.642 1.00 96.62 266 TYR A C 1
ATOM 2033 O O . TYR A 1 266 ? 12.392 -7.820 -1.414 1.00 96.62 266 TYR A O 1
ATOM 2041 N N . GLU A 1 267 ? 13.259 -8.045 -3.467 1.00 94.12 267 GLU A N 1
ATOM 2042 C CA . GLU A 1 267 ? 14.578 -8.496 -3.004 1.00 94.12 267 GLU A CA 1
ATOM 2043 C C . GLU A 1 267 ? 15.291 -7.445 -2.144 1.00 94.12 267 GLU A C 1
ATOM 2045 O O . GLU A 1 267 ? 16.118 -7.789 -1.292 1.00 94.12 267 GLU A O 1
ATOM 2050 N N . SER A 1 268 ? 14.983 -6.162 -2.347 1.00 93.12 268 SER A N 1
ATOM 2051 C CA . SER A 1 268 ? 15.476 -5.055 -1.525 1.00 93.12 268 SER A CA 1
ATOM 2052 C C . SER A 1 268 ? 15.054 -5.162 -0.058 1.00 93.12 268 SER A C 1
ATOM 2054 O O . SER A 1 268 ? 15.742 -4.633 0.812 1.00 93.12 268 SER A O 1
ATOM 2056 N N . ASN A 1 269 ? 13.943 -5.847 0.229 1.00 94.19 269 ASN A N 1
ATOM 2057 C CA . ASN A 1 269 ? 13.410 -5.999 1.582 1.00 94.19 269 ASN A CA 1
ATOM 2058 C C . ASN A 1 269 ? 13.922 -7.258 2.294 1.00 94.19 269 ASN A C 1
ATOM 2060 O O . ASN A 1 269 ? 13.675 -7.417 3.493 1.00 94.19 269 ASN A O 1
ATOM 2064 N N . ALA A 1 270 ? 14.662 -8.126 1.602 1.00 91.62 270 ALA A N 1
ATOM 2065 C CA . ALA A 1 270 ? 15.247 -9.327 2.182 1.00 91.62 270 ALA A CA 1
ATOM 2066 C C . ALA A 1 270 ? 16.454 -9.016 3.088 1.00 91.62 270 ALA A C 1
ATOM 2068 O O . ALA A 1 270 ? 17.269 -8.131 2.816 1.00 91.62 270 ALA A O 1
ATOM 2069 N N . CYS A 1 271 ? 16.613 -9.800 4.154 1.00 90.62 271 CYS A N 1
ATOM 2070 C CA . CYS A 1 271 ? 17.809 -9.774 4.992 1.00 90.62 271 CYS A CA 1
ATOM 2071 C C . CYS A 1 271 ? 18.952 -10.501 4.271 1.00 90.62 271 CYS A C 1
ATOM 2073 O O . CYS A 1 271 ? 18.938 -11.724 4.189 1.00 90.62 271 CYS A O 1
ATOM 2075 N N . LYS A 1 272 ? 19.933 -9.765 3.731 1.00 86.44 272 LYS A N 1
ATOM 2076 C CA . LYS A 1 272 ? 21.001 -10.372 2.912 1.00 86.44 272 LYS A CA 1
ATOM 2077 C C . LYS A 1 272 ? 22.218 -10.850 3.716 1.00 86.44 272 LYS A C 1
ATOM 2079 O O . LYS A 1 272 ? 22.745 -11.911 3.416 1.00 86.44 272 LYS A O 1
ATOM 2084 N N . HIS A 1 273 ? 22.668 -10.098 4.729 1.00 81.50 273 HIS A N 1
ATOM 2085 C CA . HIS A 1 273 ? 23.962 -10.372 5.392 1.00 81.50 273 HIS A CA 1
ATOM 2086 C C . HIS A 1 273 ? 24.021 -10.015 6.891 1.00 81.50 273 HIS A C 1
ATOM 2088 O O . HIS A 1 273 ? 25.109 -9.855 7.434 1.00 81.50 273 HIS A O 1
ATOM 2094 N N . SER A 1 274 ? 22.882 -9.837 7.570 1.00 84.12 274 SER A N 1
ATOM 2095 C CA . SER A 1 274 ? 22.866 -9.449 8.990 1.00 84.12 274 SER A CA 1
ATOM 2096 C C . SER A 1 274 ? 22.035 -10.414 9.822 1.00 84.12 274 SER A C 1
ATOM 2098 O O . SER A 1 274 ? 20.854 -10.616 9.549 1.00 84.12 274 SER A O 1
ATOM 2100 N N . SER A 1 275 ? 22.655 -10.960 10.868 1.00 84.38 275 SER A N 1
ATOM 2101 C CA . SER A 1 275 ? 22.009 -11.779 11.901 1.00 84.38 275 SER A CA 1
ATOM 2102 C C . SER A 1 275 ? 21.040 -10.979 12.777 1.00 84.38 275 SER A C 1
ATOM 2104 O O . SER A 1 275 ? 20.133 -11.554 13.367 1.00 84.38 275 SER A O 1
ATOM 2106 N N . HIS A 1 276 ? 21.200 -9.654 12.839 1.00 87.75 276 HIS A N 1
ATOM 2107 C CA . HIS A 1 276 ? 20.319 -8.746 13.582 1.00 87.75 276 HIS A CA 1
ATOM 2108 C C . HIS A 1 276 ? 19.217 -8.134 12.705 1.00 87.75 276 HIS A C 1
ATOM 2110 O O . HIS A 1 276 ? 18.476 -7.258 13.149 1.00 87.75 276 HIS A O 1
ATOM 2116 N N . CYS A 1 277 ? 19.102 -8.565 11.447 1.00 91.88 277 CYS A N 1
ATOM 2117 C CA . CYS A 1 277 ? 18.032 -8.122 10.568 1.00 91.88 277 CYS A CA 1
ATOM 2118 C C . CYS A 1 277 ? 16.721 -8.813 10.945 1.00 91.88 277 CYS A C 1
ATOM 2120 O O . CYS A 1 277 ? 16.615 -10.036 10.895 1.00 91.88 277 CYS A O 1
ATOM 2122 N N . VAL A 1 278 ? 15.702 -8.022 11.286 1.00 91.31 278 VAL A N 1
ATOM 2123 C CA . VAL A 1 278 ? 14.356 -8.550 11.526 1.00 91.31 278 VAL A CA 1
ATOM 2124 C C . VAL A 1 278 ? 13.794 -9.091 10.199 1.00 91.31 278 VAL A C 1
ATOM 2126 O O . VAL A 1 278 ? 13.760 -8.339 9.215 1.00 91.31 278 VAL A O 1
ATOM 2129 N N . PRO A 1 279 ? 13.337 -10.358 10.141 1.00 91.69 279 PRO A N 1
ATOM 2130 C CA . PRO A 1 279 ? 12.740 -10.949 8.944 1.00 91.69 279 PRO A CA 1
ATOM 2131 C C . PRO A 1 279 ? 11.651 -10.075 8.312 1.00 91.69 279 PRO A C 1
ATOM 2133 O O . PRO A 1 279 ? 10.913 -9.381 9.014 1.00 91.69 279 PRO A O 1
ATOM 2136 N N . CYS A 1 280 ? 11.548 -10.111 6.980 1.00 93.44 280 CYS A N 1
ATOM 2137 C CA . CYS A 1 280 ? 10.647 -9.230 6.237 1.00 93.44 280 CYS A CA 1
ATOM 2138 C C . CYS A 1 280 ? 9.182 -9.381 6.672 1.00 93.44 280 CYS A C 1
ATOM 2140 O O . CYS A 1 280 ? 8.569 -8.375 7.004 1.00 93.44 280 CYS A O 1
ATOM 2142 N N . GLU A 1 281 ? 8.673 -10.609 6.791 1.00 91.25 281 GLU A N 1
ATOM 2143 C CA . GLU A 1 281 ? 7.273 -10.885 7.170 1.00 91.25 281 GLU A CA 1
ATOM 2144 C C . GLU A 1 281 ? 6.888 -10.310 8.544 1.00 91.25 281 GLU A C 1
ATOM 2146 O O . GLU A 1 281 ? 5.729 -10.005 8.815 1.00 91.25 281 GLU A O 1
ATOM 2151 N N . ILE A 1 282 ? 7.876 -10.126 9.428 1.00 90.75 282 ILE A N 1
ATOM 2152 C CA . ILE A 1 282 ? 7.669 -9.527 10.751 1.00 90.75 282 ILE A CA 1
ATOM 2153 C C . ILE A 1 282 ? 7.619 -8.000 10.655 1.00 90.75 282 ILE A C 1
ATOM 2155 O O . ILE A 1 282 ? 6.905 -7.371 11.436 1.00 90.75 282 ILE A O 1
ATOM 2159 N N . ARG A 1 283 ? 8.384 -7.404 9.731 1.00 91.88 283 ARG A N 1
ATOM 2160 C CA . ARG A 1 283 ? 8.423 -5.953 9.492 1.00 91.88 283 ARG A CA 1
ATOM 2161 C C . ARG A 1 283 ? 7.286 -5.474 8.602 1.00 91.88 283 ARG A C 1
ATOM 2163 O O . ARG A 1 283 ? 6.833 -4.355 8.793 1.00 91.88 283 ARG A O 1
ATOM 2170 N N . PHE A 1 284 ? 6.854 -6.289 7.647 1.00 94.38 284 PHE A N 1
ATOM 2171 C CA . PHE A 1 284 ? 5.859 -5.965 6.634 1.00 94.38 284 PHE A CA 1
ATOM 2172 C C . PHE A 1 284 ? 4.883 -7.138 6.489 1.00 94.38 284 PHE A C 1
ATOM 2174 O O . PHE A 1 284 ? 5.157 -8.065 5.730 1.00 94.38 284 PHE A O 1
ATOM 2181 N N . PRO A 1 285 ? 3.758 -7.130 7.216 1.00 94.50 285 PRO A N 1
ATOM 2182 C CA . PRO A 1 285 ? 2.764 -8.187 7.094 1.00 94.50 285 PRO A CA 1
ATOM 2183 C C . PRO A 1 285 ? 2.079 -8.121 5.722 1.00 94.50 285 PRO A C 1
ATOM 2185 O O . PRO A 1 285 ? 1.903 -7.040 5.152 1.00 94.50 285 PRO A O 1
ATOM 2188 N N . SER A 1 286 ? 1.658 -9.280 5.220 1.00 94.94 286 SER A N 1
ATOM 2189 C CA . SER A 1 286 ? 1.014 -9.398 3.910 1.00 94.94 286 SER A CA 1
ATOM 2190 C C . SER A 1 286 ? -0.418 -8.848 3.908 1.00 94.94 286 SER A C 1
ATOM 2192 O O . SER A 1 286 ? -1.214 -9.108 4.823 1.00 94.94 286 SER A O 1
ATOM 2194 N N . CYS A 1 287 ? -0.749 -8.124 2.835 1.00 96.56 287 CYS A N 1
ATOM 2195 C CA . CYS A 1 287 ? -2.107 -7.678 2.510 1.00 96.56 287 CYS A CA 1
ATOM 2196 C C . CYS A 1 287 ? -2.773 -8.541 1.425 1.00 96.56 287 CYS A C 1
ATOM 2198 O O . CYS A 1 287 ? -3.926 -8.296 1.068 1.00 96.56 287 CYS A O 1
ATOM 2200 N N . LYS A 1 288 ? -2.085 -9.576 0.934 1.00 95.69 288 LYS A N 1
ATOM 2201 C CA . LYS A 1 288 ? -2.590 -10.497 -0.084 1.00 95.69 288 LYS A CA 1
ATOM 2202 C C . LYS A 1 288 ? -3.861 -11.201 0.386 1.00 95.69 288 LYS A C 1
ATOM 2204 O O . LYS A 1 288 ? -3.918 -11.727 1.497 1.00 95.69 288 LYS A O 1
ATOM 2209 N N . GLY A 1 289 ? -4.903 -11.168 -0.440 1.00 94.81 289 GLY A N 1
ATOM 2210 C CA . GLY A 1 289 ? -6.230 -11.699 -0.125 1.00 94.81 289 GLY A CA 1
ATOM 2211 C C . GLY A 1 289 ? -6.999 -10.956 0.976 1.00 94.81 289 GLY A C 1
ATOM 2212 O O . GLY A 1 289 ? -8.079 -11.407 1.358 1.00 94.81 289 GLY A O 1
ATOM 2213 N N . ARG A 1 290 ? -6.482 -9.840 1.511 1.00 95.31 290 ARG A N 1
ATOM 2214 C CA . ARG A 1 290 ? -7.190 -9.033 2.513 1.00 95.31 290 ARG A CA 1
ATOM 2215 C C . ARG A 1 290 ? -8.053 -7.976 1.838 1.00 95.31 290 ARG A C 1
ATOM 2217 O O . ARG A 1 290 ? -7.681 -7.412 0.816 1.00 95.31 290 ARG A O 1
ATOM 2224 N N . ALA A 1 291 ? -9.193 -7.684 2.451 1.00 95.75 291 ALA A N 1
ATOM 2225 C CA . ALA A 1 291 ? -10.059 -6.602 2.004 1.00 95.75 291 ALA A CA 1
ATOM 2226 C C . ALA A 1 291 ? -9.393 -5.238 2.223 1.00 95.75 291 ALA A C 1
ATOM 2228 O O . ALA A 1 291 ? -8.643 -5.058 3.186 1.00 95.75 291 ALA A O 1
ATOM 2229 N N . ASP A 1 292 ? -9.738 -4.265 1.385 1.00 96.06 292 ASP A N 1
ATOM 2230 C CA . ASP A 1 292 ? -9.257 -2.894 1.537 1.00 96.06 292 ASP A CA 1
ATOM 2231 C C . ASP A 1 292 ? -9.646 -2.295 2.897 1.00 96.06 292 ASP A C 1
ATOM 2233 O O . ASP A 1 292 ? -10.606 -2.715 3.561 1.00 96.06 292 ASP A O 1
ATOM 2237 N N . GLY A 1 293 ? -8.860 -1.315 3.338 1.00 95.81 293 GLY A N 1
ATOM 2238 C CA . GLY A 1 293 ? -9.012 -0.678 4.639 1.00 95.81 293 GLY A CA 1
ATOM 2239 C C . GLY A 1 293 ? -8.237 -1.393 5.745 1.00 95.81 293 GLY A C 1
ATOM 2240 O O . GLY A 1 293 ? -7.198 -2.016 5.513 1.00 95.81 293 GLY A O 1
ATOM 2241 N N . ILE A 1 294 ? -8.701 -1.232 6.985 1.00 96.62 294 ILE A N 1
ATOM 2242 C CA . ILE A 1 294 ? -7.946 -1.638 8.177 1.00 96.62 294 ILE A CA 1
ATOM 2243 C C . ILE A 1 294 ? -8.032 -3.153 8.394 1.00 96.62 294 ILE A C 1
ATOM 2245 O O . ILE A 1 294 ? -9.104 -3.746 8.292 1.00 96.62 294 ILE A O 1
ATOM 2249 N N . ASN A 1 295 ? -6.908 -3.794 8.694 1.00 97.25 295 ASN A N 1
ATOM 2250 C CA . ASN A 1 295 ? -6.766 -5.232 8.888 1.00 97.25 295 ASN A CA 1
ATOM 2251 C C . ASN A 1 295 ? -5.807 -5.544 10.041 1.00 97.25 295 ASN A C 1
ATOM 2253 O O . ASN A 1 295 ? -4.949 -4.737 10.397 1.00 97.25 295 ASN A O 1
ATOM 2257 N N . ALA A 1 296 ? -5.916 -6.756 10.586 1.00 95.50 296 ALA A N 1
ATOM 2258 C CA . ALA A 1 296 ? -4.992 -7.227 11.609 1.00 95.50 296 ALA A CA 1
ATOM 2259 C C . ALA A 1 296 ? -3.590 -7.447 11.034 1.00 95.50 296 ALA A C 1
ATOM 2261 O O . ALA A 1 296 ? -3.439 -7.949 9.918 1.00 95.50 296 ALA A O 1
ATOM 2262 N N . TRP A 1 297 ? -2.573 -7.129 11.829 1.00 95.44 297 TRP A N 1
ATOM 2263 C CA . TRP A 1 297 ? -1.191 -7.470 11.519 1.00 95.44 297 TRP A CA 1
ATOM 2264 C C . TRP A 1 297 ? -0.991 -8.988 11.656 1.00 95.44 297 TRP A C 1
ATOM 2266 O O . TRP A 1 297 ? -1.111 -9.520 12.759 1.00 95.44 297 TRP A O 1
ATOM 2276 N N . SER A 1 298 ? -0.683 -9.693 10.559 1.00 91.88 298 SER A N 1
ATOM 2277 C CA . SER A 1 298 ? -0.487 -11.155 10.583 1.00 91.88 298 SER A CA 1
ATOM 2278 C C . SER A 1 298 ? 0.609 -11.574 11.559 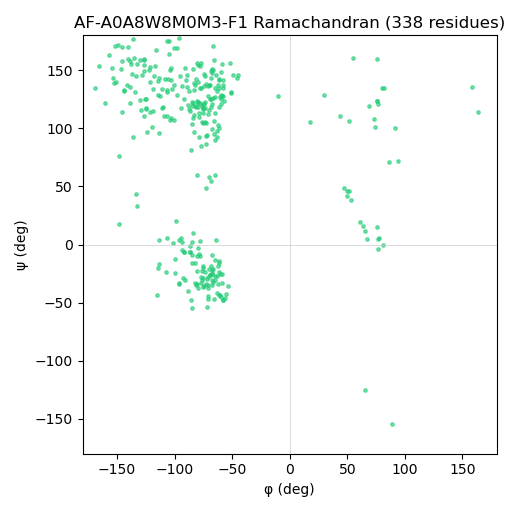1.00 91.88 298 SER A C 1
ATOM 2280 O O . SER A 1 298 ? 1.733 -11.078 11.469 1.00 91.88 298 SER A O 1
ATOM 2282 N N . GLY A 1 299 ? 0.301 -12.508 12.458 1.00 90.25 299 GLY A N 1
ATOM 2283 C CA . GLY A 1 299 ? 1.227 -12.987 13.489 1.00 90.25 299 GLY A CA 1
ATOM 2284 C C . GLY A 1 299 ? 1.393 -12.033 14.678 1.00 90.25 299 GLY A C 1
ATOM 2285 O O . GLY A 1 299 ? 2.243 -12.265 15.536 1.00 90.25 299 GLY A O 1
ATOM 2286 N N . ARG A 1 300 ? 0.613 -10.947 14.726 1.00 91.38 300 ARG A N 1
ATOM 2287 C CA . ARG A 1 300 ? 0.494 -10.018 15.862 1.00 91.38 300 ARG A CA 1
ATOM 2288 C C . ARG A 1 300 ? -0.979 -9.728 16.161 1.00 91.38 300 ARG A C 1
ATOM 2290 O O . ARG A 1 300 ? -1.345 -8.615 16.542 1.00 91.38 300 ARG A O 1
ATOM 2297 N N . GLU A 1 301 ? -1.848 -10.709 15.951 1.00 91.88 301 GLU A N 1
ATOM 2298 C CA . GLU A 1 301 ? -3.266 -10.595 16.266 1.00 91.88 301 GLU A CA 1
ATOM 2299 C C . GLU A 1 301 ? -3.459 -10.313 17.763 1.00 91.88 301 GLU A C 1
ATOM 2301 O O . GLU A 1 301 ? -2.663 -10.751 18.592 1.00 91.88 301 GLU A O 1
ATOM 2306 N N . ARG A 1 302 ? -4.522 -9.575 18.117 1.00 90.88 302 ARG A N 1
ATOM 2307 C CA . ARG A 1 302 ? -4.816 -9.170 19.508 1.00 90.88 302 ARG A CA 1
ATOM 2308 C C . ARG A 1 302 ? -3.725 -8.306 20.162 1.00 90.88 302 ARG A C 1
ATOM 2310 O O . ARG A 1 302 ? -3.701 -8.163 21.378 1.00 90.88 302 ARG A O 1
ATOM 2317 N N . THR A 1 303 ? -2.857 -7.688 19.368 1.00 92.62 303 THR A N 1
ATOM 2318 C CA . THR A 1 303 ? -1.954 -6.612 19.805 1.00 92.62 303 THR A CA 1
ATOM 2319 C C . THR A 1 303 ? -2.532 -5.260 19.370 1.00 92.62 303 THR A C 1
ATOM 2321 O O . THR A 1 303 ? -3.474 -5.237 18.575 1.00 92.62 303 THR A O 1
ATOM 2324 N N . PRO A 1 304 ? -2.013 -4.110 19.831 1.00 93.56 304 PRO A N 1
ATOM 2325 C CA . PRO A 1 304 ? -2.487 -2.820 19.333 1.00 93.56 304 PRO A CA 1
ATOM 2326 C C . PRO A 1 304 ? -2.128 -2.566 17.859 1.00 93.56 304 PRO A C 1
ATOM 2328 O O . PRO A 1 304 ? -2.603 -1.593 17.290 1.00 93.56 304 PRO A O 1
ATOM 2331 N N . TYR A 1 305 ? -1.303 -3.394 17.214 1.00 94.88 305 TYR A N 1
ATOM 2332 C CA . TYR A 1 305 ? -0.831 -3.140 15.855 1.00 94.88 305 TYR A CA 1
ATOM 2333 C C . TYR A 1 305 ? -1.831 -3.584 14.785 1.00 94.88 305 TYR A C 1
ATOM 2335 O O . TYR A 1 305 ? -2.403 -4.674 14.835 1.00 94.88 305 TYR A O 1
ATOM 2343 N N . PHE A 1 306 ? -1.976 -2.754 13.758 1.00 96.44 306 PHE A N 1
ATOM 2344 C CA . PHE A 1 306 ? -2.818 -3.019 12.600 1.00 96.44 306 PHE A CA 1
ATOM 2345 C C . PHE A 1 306 ? -2.144 -2.543 11.316 1.00 96.44 306 PHE A C 1
ATOM 2347 O O . PHE A 1 306 ? -1.142 -1.823 11.333 1.00 96.44 306 PHE A O 1
ATOM 2354 N N . VAL A 1 307 ? -2.723 -2.922 10.184 1.00 96.75 307 VAL A N 1
ATOM 2355 C CA . VAL A 1 307 ? -2.302 -2.454 8.866 1.00 96.75 307 VAL A CA 1
ATOM 2356 C C . VAL A 1 307 ? -3.473 -1.945 8.053 1.00 96.75 307 VAL A C 1
ATOM 2358 O O . VAL A 1 307 ? -4.621 -2.284 8.322 1.00 96.75 307 VAL A O 1
ATOM 2361 N N . VAL A 1 308 ? -3.186 -1.118 7.056 1.00 96.44 308 VAL A N 1
ATOM 2362 C CA . VAL A 1 308 ? -4.158 -0.707 6.050 1.00 96.44 308 VAL A CA 1
ATOM 2363 C C . VAL A 1 308 ? -3.727 -1.255 4.704 1.00 96.44 308 VAL A C 1
ATOM 2365 O O . VAL A 1 308 ? -2.572 -1.085 4.303 1.00 96.44 308 VAL A O 1
ATOM 2368 N N . CYS A 1 309 ? -4.669 -1.923 4.045 1.00 96.69 309 CYS A N 1
ATOM 2369 C CA . CYS A 1 309 ? -4.492 -2.549 2.747 1.00 96.69 309 CYS A CA 1
ATOM 2370 C C . CYS A 1 309 ? -5.248 -1.763 1.667 1.00 96.69 309 CYS A C 1
ATOM 2372 O O . CYS A 1 309 ? -6.350 -1.276 1.921 1.00 96.69 309 CYS A O 1
ATOM 2374 N N . GLU A 1 310 ? -4.667 -1.664 0.474 1.00 95.19 310 GLU A N 1
ATOM 2375 C CA . GLU A 1 310 ? -5.323 -1.155 -0.739 1.00 95.19 310 GLU A CA 1
ATOM 2376 C C . GLU A 1 310 ? -4.911 -2.028 -1.927 1.00 95.19 310 GLU A C 1
ATOM 2378 O O . GLU A 1 310 ? -3.717 -2.166 -2.206 1.00 95.19 310 GLU A O 1
ATOM 2383 N N . ASN A 1 311 ? -5.880 -2.635 -2.617 1.00 94.38 311 ASN A N 1
ATOM 2384 C CA . ASN A 1 311 ? -5.663 -3.590 -3.707 1.00 94.38 311 ASN A CA 1
ATOM 2385 C C . ASN A 1 311 ? -4.624 -4.663 -3.347 1.00 94.38 311 ASN A C 1
ATOM 2387 O O . ASN A 1 311 ? -3.686 -4.925 -4.105 1.00 94.38 311 ASN A O 1
ATOM 2391 N N . GLU A 1 312 ? -4.792 -5.262 -2.164 1.00 95.81 312 GLU A N 1
ATOM 2392 C CA . GLU A 1 312 ? -3.906 -6.293 -1.607 1.00 95.81 312 GLU A CA 1
ATOM 2393 C C . GLU A 1 312 ? -2.470 -5.825 -1.283 1.00 95.81 312 GLU A C 1
ATOM 2395 O O . GLU A 1 312 ? -1.606 -6.652 -0.993 1.00 95.81 312 GLU A O 1
ATOM 2400 N N . ARG A 1 313 ? -2.190 -4.513 -1.287 1.00 95.44 313 ARG A N 1
ATOM 2401 C CA . ARG A 1 313 ? -0.882 -3.940 -0.919 1.00 95.44 313 ARG A CA 1
ATOM 2402 C C . ARG A 1 313 ? -0.921 -3.276 0.450 1.00 95.44 313 ARG A C 1
ATOM 2404 O O . ARG A 1 313 ? -1.885 -2.595 0.787 1.00 95.44 313 ARG A O 1
ATOM 2411 N N . LEU A 1 314 ? 0.163 -3.414 1.210 1.00 95.69 314 LEU A N 1
ATOM 2412 C CA . LEU A 1 314 ? 0.366 -2.692 2.466 1.00 95.69 314 LEU A CA 1
ATOM 2413 C C . LEU A 1 314 ? 0.639 -1.207 2.188 1.00 95.69 314 LEU A C 1
ATOM 2415 O O . LEU A 1 314 ? 1.696 -0.864 1.660 1.00 95.69 314 LEU A O 1
ATOM 2419 N N . VAL A 1 315 ? -0.290 -0.330 2.580 1.00 94.06 315 VAL A N 1
ATOM 2420 C CA . VAL A 1 315 ? -0.168 1.128 2.374 1.00 94.06 315 VAL A CA 1
ATOM 2421 C C . VAL A 1 315 ? 0.125 1.900 3.656 1.00 94.06 315 VAL A C 1
ATOM 2423 O O . VAL A 1 315 ? 0.700 2.986 3.603 1.00 94.06 315 VAL A O 1
ATOM 2426 N N . ARG A 1 316 ? -0.228 1.343 4.822 1.00 93.75 316 ARG A N 1
ATOM 2427 C CA . ARG A 1 316 ? 0.076 1.942 6.128 1.00 93.75 316 ARG A CA 1
ATOM 2428 C C . ARG A 1 316 ? 0.168 0.884 7.220 1.00 93.75 316 ARG A C 1
ATOM 2430 O O . ARG A 1 316 ? -0.625 -0.049 7.261 1.00 93.75 316 ARG A O 1
ATOM 2437 N N . GLN A 1 317 ? 1.096 1.089 8.143 1.00 94.81 317 GLN A N 1
ATOM 2438 C CA . GLN A 1 317 ? 1.160 0.407 9.433 1.00 94.81 317 GLN A CA 1
ATOM 2439 C C . GLN A 1 317 ? 0.667 1.366 10.515 1.00 94.81 317 GLN A C 1
ATOM 2441 O O . GLN A 1 317 ? 0.935 2.567 10.437 1.00 94.81 317 GLN A O 1
ATOM 2446 N N . GLY A 1 318 ? -0.079 0.864 11.492 1.00 93.12 318 GLY A N 1
ATOM 2447 C CA . GLY A 1 318 ? -0.656 1.683 12.551 1.00 93.12 318 GLY A CA 1
ATOM 2448 C C . GLY A 1 318 ? -0.721 0.950 13.881 1.00 93.12 318 GLY A C 1
ATOM 2449 O O . GLY A 1 318 ? -0.480 -0.255 13.966 1.00 93.12 318 GLY A O 1
ATOM 2450 N N . GLN A 1 319 ? -1.047 1.704 14.924 1.00 93.69 319 GLN A N 1
ATOM 2451 C CA . GLN A 1 319 ? -1.202 1.193 16.274 1.00 93.69 319 GLN A CA 1
ATOM 2452 C C . GLN A 1 319 ? -2.424 1.849 16.925 1.00 93.69 319 GLN A C 1
ATOM 2454 O O . GLN A 1 319 ? -2.634 3.052 16.796 1.00 93.69 319 GLN A O 1
ATOM 2459 N N . CYS A 1 320 ? -3.244 1.052 17.599 1.00 92.56 320 CYS A N 1
ATOM 2460 C CA . CYS A 1 320 ? -4.344 1.505 18.431 1.00 92.56 320 CYS A CA 1
ATOM 2461 C C . CYS A 1 320 ? -3.767 2.127 19.707 1.00 9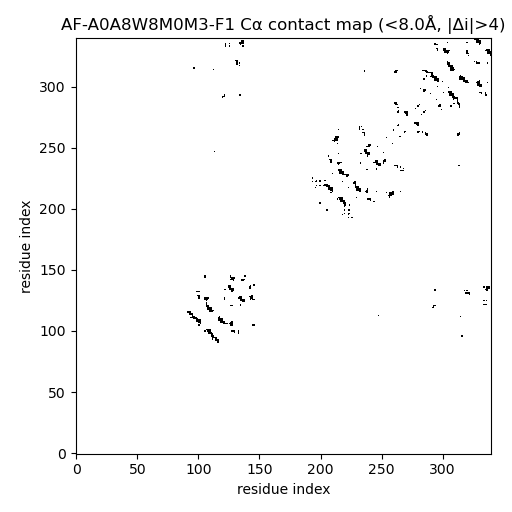2.56 320 CYS A C 1
ATOM 2463 O O . CYS A 1 320 ? -3.477 1.400 20.654 1.00 92.56 320 CYS A O 1
ATOM 2465 N N . THR A 1 321 ? -3.564 3.443 19.739 1.00 83.88 321 THR A N 1
ATOM 2466 C CA . THR A 1 321 ? -3.077 4.136 20.942 1.00 83.88 321 THR A CA 1
ATOM 2467 C C . THR A 1 321 ? -3.885 5.396 21.229 1.00 83.88 321 THR A C 1
ATOM 2469 O O . THR A 1 321 ? -4.344 6.087 20.320 1.00 83.88 321 THR A O 1
ATOM 2472 N N . TYR A 1 322 ? -4.065 5.682 22.516 1.00 70.06 322 TYR A N 1
ATOM 2473 C CA . TYR A 1 322 ? -4.462 6.997 23.038 1.00 70.06 322 TYR A CA 1
ATOM 2474 C C . TYR A 1 322 ? -3.314 7.563 23.888 1.00 70.06 322 TYR A C 1
ATOM 2476 O O . TYR A 1 322 ? -2.935 8.722 23.751 1.00 70.06 322 TYR A O 1
ATOM 2484 N N . ASP A 1 323 ? -2.746 6.682 24.714 1.00 65.50 323 ASP A N 1
ATOM 2485 C CA . ASP A 1 323 ? -1.655 6.839 25.672 1.00 65.50 323 ASP A CA 1
ATOM 2486 C C . ASP A 1 323 ? -0.998 5.459 25.939 1.00 65.50 323 ASP A C 1
ATOM 2488 O O . ASP A 1 323 ? -1.567 4.411 25.610 1.00 65.50 323 ASP A O 1
ATOM 2492 N N . GLU A 1 324 ? 0.212 5.454 26.513 1.00 60.34 324 GLU A N 1
ATOM 2493 C CA . GLU A 1 324 ? 1.064 4.262 26.737 1.00 60.34 324 GLU A CA 1
ATOM 2494 C C . GLU A 1 324 ? 0.430 3.186 27.652 1.00 60.34 324 GLU A C 1
ATOM 2496 O O . GLU A 1 324 ? 0.865 2.038 27.651 1.00 60.34 324 GLU A O 1
ATOM 2501 N N . GLU A 1 325 ? -0.620 3.523 28.408 1.00 61.44 325 GLU A N 1
ATOM 2502 C CA . GLU A 1 325 ? -1.258 2.646 29.411 1.00 61.44 325 GLU A CA 1
ATOM 2503 C C . GLU A 1 325 ? -2.620 2.089 28.967 1.00 61.44 325 GLU A C 1
ATOM 2505 O O . GLU A 1 325 ? -3.334 1.428 29.729 1.00 61.44 325 GLU A O 1
ATOM 2510 N N . SER A 1 326 ? -3.018 2.340 27.722 1.00 66.25 326 SER A N 1
ATOM 2511 C CA . SER A 1 326 ? -4.321 1.908 27.239 1.00 66.25 326 SER A CA 1
ATOM 2512 C C . SER A 1 326 ? -4.356 0.402 26.924 1.00 66.25 326 SER A C 1
ATOM 2514 O O . SER A 1 326 ? -3.666 -0.086 26.033 1.00 66.25 326 SER A O 1
ATOM 2516 N N . HIS A 1 327 ? -5.221 -0.351 27.624 1.00 85.62 327 HIS A N 1
ATOM 2517 C CA . HIS A 1 327 ? -5.595 -1.745 27.310 1.00 85.62 327 HIS A CA 1
ATOM 2518 C C . HIS A 1 327 ? -6.426 -1.825 26.014 1.00 85.62 327 HIS A C 1
ATOM 2520 O O . HIS A 1 327 ? -7.562 -2.299 26.005 1.00 85.62 327 HIS A O 1
ATOM 2526 N N . ILE A 1 328 ? -5.899 -1.279 24.922 1.00 91.38 328 ILE A N 1
ATOM 2527 C CA . ILE A 1 328 ? -6.566 -1.195 23.629 1.00 91.38 328 ILE A CA 1
ATOM 2528 C C . ILE A 1 328 ? -5.811 -2.093 22.665 1.00 91.38 328 ILE A C 1
ATOM 2530 O O . ILE A 1 328 ? -4.596 -1.999 22.510 1.00 91.38 328 ILE A O 1
ATOM 2534 N N . VAL A 1 329 ? -6.544 -2.980 22.009 1.00 93.88 329 VAL A N 1
ATOM 2535 C CA . VAL A 1 329 ? -5.993 -3.910 21.027 1.00 93.88 329 VAL A CA 1
ATOM 2536 C C . VAL A 1 329 ? -6.759 -3.804 19.725 1.00 93.88 329 VAL A C 1
ATOM 2538 O O . VAL A 1 329 ? -7.910 -3.367 19.690 1.00 93.88 329 VAL A O 1
ATOM 2541 N N . PHE A 1 330 ? -6.129 -4.233 18.642 1.00 96.00 330 PHE A N 1
ATOM 2542 C CA . PHE A 1 330 ? -6.821 -4.436 17.388 1.00 96.00 330 PHE A CA 1
ATOM 2543 C C . PHE A 1 330 ? -7.528 -5.797 17.405 1.00 96.00 330 PHE A C 1
ATOM 2545 O O . PHE A 1 330 ? -6.883 -6.846 17.523 1.00 96.00 330 PHE A O 1
ATOM 2552 N N . ASP A 1 331 ? -8.855 -5.793 17.286 1.00 96.00 331 ASP A N 1
ATOM 2553 C CA . ASP A 1 331 ? -9.634 -7.020 17.143 1.00 96.00 331 ASP A CA 1
ATOM 2554 C C . ASP A 1 331 ? -9.676 -7.441 15.661 1.00 96.00 331 ASP A C 1
ATOM 2556 O O . ASP A 1 331 ? -10.180 -6.687 14.825 1.00 96.00 331 ASP A O 1
ATOM 2560 N N . PRO A 1 332 ? -9.167 -8.635 15.297 1.00 95.31 332 PRO A N 1
ATOM 2561 C CA . PRO A 1 332 ? -9.179 -9.109 13.915 1.00 95.31 332 PRO A CA 1
ATOM 2562 C C . PRO A 1 332 ? -10.583 -9.389 13.357 1.00 95.31 332 PRO A C 1
ATOM 2564 O O . PRO A 1 332 ? -10.733 -9.418 12.137 1.00 95.31 332 PRO A O 1
ATOM 2567 N N . ILE A 1 333 ? -11.586 -9.610 14.214 1.00 93.75 333 ILE A N 1
ATOM 2568 C CA . ILE A 1 333 ? -12.968 -9.914 13.818 1.00 93.75 333 ILE A CA 1
ATOM 2569 C C . ILE A 1 333 ? -13.726 -8.613 13.558 1.00 93.75 333 ILE A C 1
ATOM 2571 O O . ILE A 1 333 ? -14.239 -8.413 12.461 1.00 93.75 333 ILE A O 1
ATOM 2575 N N . GLU A 1 334 ? -13.730 -7.703 14.534 1.00 94.31 334 GLU A N 1
ATOM 2576 C CA . GLU A 1 334 ? -14.352 -6.375 14.387 1.00 94.31 334 GLU A CA 1
ATOM 2577 C C . GLU A 1 334 ? -13.583 -5.491 13.392 1.00 94.31 334 GLU A C 1
ATOM 2579 O O . GLU A 1 334 ? -14.101 -4.488 12.905 1.00 94.31 334 GLU A O 1
ATOM 2584 N N . ARG A 1 335 ? -12.322 -5.850 13.102 1.00 95.75 335 ARG A N 1
ATOM 2585 C CA . ARG A 1 335 ? -11.372 -5.058 12.309 1.00 95.75 335 ARG A CA 1
ATOM 2586 C C . ARG A 1 335 ? -11.294 -3.609 12.809 1.00 95.75 335 ARG A C 1
ATOM 2588 O O . ARG A 1 335 ? -11.218 -2.657 12.031 1.00 95.75 335 ARG A O 1
ATOM 2595 N N . ALA A 1 336 ? -11.289 -3.464 14.131 1.00 96.56 336 ALA A N 1
ATOM 2596 C CA . ALA A 1 336 ? -11.337 -2.193 14.833 1.00 96.56 336 ALA A CA 1
ATOM 2597 C C . ALA A 1 336 ? -10.514 -2.238 16.126 1.00 96.56 336 ALA A C 1
ATOM 2599 O O . ALA A 1 336 ? -10.264 -3.300 16.699 1.00 96.56 336 ALA A O 1
ATOM 2600 N N . CYS A 1 337 ? -10.112 -1.061 16.596 1.00 95.81 337 CYS A N 1
ATOM 2601 C CA . CYS A 1 337 ? -9.498 -0.884 17.901 1.00 95.81 337 CYS A CA 1
ATOM 2602 C C . CYS A 1 337 ? -10.572 -0.999 18.990 1.00 95.81 337 CYS A C 1
ATOM 2604 O O . CYS A 1 337 ? -11.537 -0.227 19.017 1.00 95.81 337 CYS A O 1
ATOM 2606 N N . VAL A 1 338 ? -10.398 -1.960 19.892 1.00 94.19 338 VAL A N 1
ATOM 2607 C CA . VAL A 1 338 ? -11.314 -2.256 20.997 1.00 94.19 338 VAL A CA 1
ATOM 2608 C C . VAL A 1 338 ? -10.574 -2.160 22.325 1.00 94.19 338 VAL A C 1
ATOM 2610 O O . VAL A 1 338 ? -9.372 -2.411 22.393 1.00 94.19 338 VAL A O 1
ATOM 2613 N N . ARG A 1 339 ? -11.291 -1.797 23.388 1.00 90.62 339 ARG A N 1
ATOM 2614 C CA . ARG A 1 339 ? -10.764 -1.852 24.754 1.00 90.62 339 ARG A CA 1
ATOM 2615 C C . ARG A 1 339 ? -11.014 -3.252 25.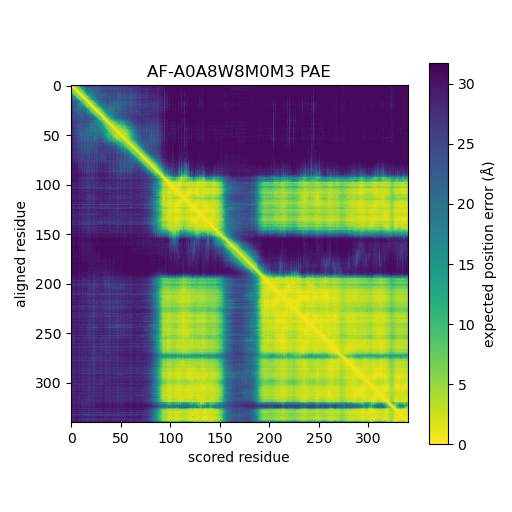315 1.00 90.62 339 ARG A C 1
ATOM 2617 O O . ARG A 1 339 ? -12.131 -3.746 25.163 1.00 90.62 339 ARG A O 1
ATOM 2624 N N . LEU A 1 340 ? -9.984 -3.859 25.904 1.00 82.44 340 LEU A N 1
ATOM 2625 C CA . LEU A 1 340 ? -10.072 -5.137 26.615 1.00 82.44 340 LEU A CA 1
ATOM 2626 C C . LEU A 1 340 ? -10.728 -4.992 27.989 1.00 82.44 340 LEU A C 1
ATOM 2628 O O . LEU A 1 340 ? -10.559 -3.918 28.617 1.00 82.44 340 LEU A O 1
#

Secondary structure (DSSP, 8-state):
-----------------PPPPP---------------SSHHHHHHHHHHHHHHHTTS------------------PPP---------------PPTT-EEE-SS-TTEEEEEETTEEEEEEPPTTEEEETTTTEEEETTSTT--HHHHHHHHT-SS--------------------PPPPPPP-----------TTHHHHHT-TT-EEE-SSBTTEEEEHHHHHTTS--EEEPPTT-EEETTTTEEE-TTT---TTSB---SGGGSGGGS--S-TTPPPHHHHS---TTPPSEEEE-TT-TTSSEEEEEETTEEEEEEE--SSTT--EEEETTTTEEEE-

Sequence (340 aa):
MKPRTTRAVSLCKHDHTVFILPNCRLLRSDQRTTPIGGICRTLIRTFRQLCLLITRITKPIITDTAIHSRDTKPVEPVPVCVLCLALPSFSSACSLGMWKADPADCGKFRMCVLGRETEFKCPDKTVTNQMMQACVPQGSYMDTCSKTQKTVTGKTSLTSKPDPTKTDKPTTQKTEKPTTPTIPTTSTQAQKVNPFMEMCKASPTAVLPHPQSCAKQVDCSLVMAGMVGVMECPFPTLWSTDTKRCDNPFTVKCGTRWEPKDACEYESNACKHSSHCVPCEIRFPSCKGRADGINAWSGRERTPYFVVCENERLVRQGQCTYDEESHIVFDPIERACVRL

Solvent-accessible surface area (backbone atoms only — not comparable to full-atom values): 22114 Å² total; per-residue (Å²): 143,87,84,89,84,90,82,88,82,82,87,85,87,77,91,79,88,81,87,84,80,89,86,82,80,89,78,80,90,82,90,85,85,87,90,85,78,69,67,72,63,55,62,58,52,56,57,58,53,55,62,61,57,63,65,70,76,66,80,83,90,83,82,91,83,81,91,82,85,85,89,83,89,90,84,85,84,83,83,83,78,80,79,76,79,76,70,82,80,77,69,69,65,40,61,74,71,47,70,44,58,40,93,87,44,41,42,28,34,36,32,19,54,86,37,37,74,43,81,38,56,43,48,89,75,24,22,31,21,75,86,41,71,42,34,21,47,58,86,39,94,68,34,52,40,67,55,51,50,55,63,70,44,71,72,75,79,84,85,83,83,91,86,83,89,83,89,85,85,89,82,90,83,82,88,82,81,85,78,80,83,81,79,83,82,80,87,69,97,66,78,95,67,68,85,60,53,73,73,22,69,87,40,49,74,41,78,40,76,34,85,60,34,21,36,24,33,31,34,14,48,38,41,75,70,75,45,89,24,73,47,72,40,62,82,82,29,22,44,21,86,87,78,72,40,67,35,55,54,93,76,46,76,51,81,90,19,47,72,72,56,42,60,67,68,37,77,88,51,54,73,85,87,51,94,84,50,77,55,34,60,79,77,44,47,76,18,69,93,45,68,63,22,60,38,56,28,66,96,40,70,70,32,30,40,29,29,30,23,52,93,25,20,68,74,44,78,50,52,42,50,92,55,100,83,57,63,34,21,23,37,67,83,69,36,21,40,40,75,114

InterPro domains:
  IPR002557 Chitin binding domain [PF01607] (101-140)
  IPR002557 Chitin binding domain [PS50940] (91-147)
  IPR002557 Chitin binding domain [PS50940] (197-256)
  IPR002557 Chitin binding domain [SM00494] (92-147)
  IPR002557 Chitin binding domain [SM00494] (198-256)
  IPR036508 Chitin binding domain superfamily [SSF57625] (87-148)
  IPR036508 Chitin binding domain superfamily [SSF57625] (199-260)

pLDDT: mean 70.95, std 27.34, range [25.64, 98.25]

Nearest PDB structures (foldseek):
  8in6-assembly1_A  TM=2.309E-01  e=9.218E-06  Aplysia kurodai
  4zce-assembly1_B  TM=8.543E-01  e=6.342E-02  Dermatophagoides pteronyssinus
  5hbf-assembly3_A  TM=8.070E-01  e=1.029E-01  Homo sapiens
  9c3c-assembly1_d  TM=9.327E-02  e=4.952E+00  Oryctolagus cuniculus

Radius of gyration: 33.75 Å; Cα contacts (8 Å, |Δi|>4): 435; chains: 1; bounding box: 86×107×63 Å

Foldseek 3Di:
DDDDDDDDDDDDDDDDDDDDDDDDDDDDDDDDDDDDPPPVVVVVVVVVVVVVVVVVPDDDDDDDDDDDDDDDDDDDDDDPDPPPPPPPPPQQQDDAFDKAFDLVDQQKIWGQFQRDIDIDGAPPQWGDQGLQSWIAHHPDPRPPRVVVVVVVVVPDDDDDDDDDDDDDDDDDDDDDDDDDDDDPPPDDDDPPQPPCQVVCPVPQQDWAQDPAAQQWIFGSVQVVVVHGRIDGHQPPFGQAPVVRHTGDPVPHDQDNHDHDQFNLVDPVQQDDDDPPDDGSCQVTPWLAPPDAAKADRPPQAFAQWIFGDDPRHTRDIGGRDPDPPFCWGQHRVSSTIDGD

Organism: Magallana gigas (NCBI:txid29159)

Mean predicted aligned error: 18.51 Å